Protein AF-A0A2A2KH78-F1 (afdb_monomer_lite)

Sequence (359 aa):
MSTLETWLEFRKSLESTKKKLLKKPNYAQCISQLNSISQKLQDEEIPEHAAVCHAELASIYEKSGHKNEQRVELIKSARLLYDAFKFYQSTKSRIQNQWTSDISARYGKAIKIAMDMKVLKVAGQMSLEASVVMLDCECYHMTIEHGQRAIRLLEGNLYSHRHATYTVAEAYLALEDWDSLLGCFEDLWLVLMKSRNQCKLAIDTLKDSEVITVLLLRVSKISPSTRHKGLLELFGQTAKYQRTEDITSKSPKKSKDITTLSEEEVELFTELLDAMNLMDYDTVFSILPEPKITTRSMQIRNVKKGYLNFDDDDDDNIKDSASLHDNEKSEDCDSEKEAQKRLSFMSNLAVDICKKMMA

Radius of gyration: 25.87 Å; chains: 1; bounding box: 61×49×86 Å

InterPro domains:
  IPR039494 Factor VIII intron 22 protein [PTHR16797] (15-289)

Organism: NCBI:txid2018661

Structure (mmCIF, N/CA/C/O backbone):
data_AF-A0A2A2KH78-F1
#
_entry.id   AF-A0A2A2KH78-F1
#
loop_
_atom_site.group_PDB
_atom_site.id
_atom_site.type_symbol
_atom_site.label_atom_id
_atom_site.label_alt_id
_atom_site.label_comp_id
_atom_site.label_asym_id
_atom_site.label_entity_id
_atom_site.label_seq_id
_atom_site.pdbx_PDB_ins_code
_atom_site.Cartn_x
_atom_site.Cartn_y
_atom_site.Cartn_z
_atom_site.occupancy
_atom_site.B_iso_or_equiv
_atom_site.auth_seq_id
_atom_site.auth_comp_id
_atom_site.auth_asym_id
_atom_site.auth_atom_id
_atom_site.pdbx_PDB_model_num
ATOM 1 N N . MET A 1 1 ? 0.650 8.043 36.611 1.00 57.44 1 MET A N 1
ATOM 2 C CA . MET A 1 1 ? -0.247 6.872 36.677 1.00 57.44 1 MET A CA 1
ATOM 3 C C . MET A 1 1 ? 0.582 5.699 36.197 1.00 57.44 1 MET A C 1
ATOM 5 O O . MET A 1 1 ? 1.357 5.893 35.271 1.00 57.44 1 MET A O 1
ATOM 9 N N . SER A 1 2 ? 0.561 4.556 36.876 1.00 79.06 2 SER A N 1
ATOM 10 C CA . SER A 1 2 ? 1.306 3.388 36.381 1.00 79.06 2 SER A CA 1
ATOM 11 C C . SER A 1 2 ? 0.511 2.709 35.261 1.00 79.06 2 SER A C 1
ATOM 13 O O . SER A 1 2 ? -0.716 2.667 35.326 1.00 79.06 2 SER A O 1
ATOM 15 N N . THR A 1 3 ? 1.179 2.125 34.265 1.00 80.88 3 THR A N 1
ATOM 16 C CA . THR A 1 3 ? 0.531 1.355 33.180 1.00 80.88 3 THR A CA 1
ATOM 17 C C . THR A 1 3 ? -0.416 0.266 33.710 1.00 80.88 3 THR A C 1
ATOM 19 O O . THR A 1 3 ? -1.441 -0.052 33.103 1.00 80.88 3 THR A O 1
ATOM 22 N N . LEU A 1 4 ? -0.120 -0.264 34.901 1.00 85.50 4 LEU A N 1
ATOM 23 C CA . LEU A 1 4 ? -0.956 -1.213 35.629 1.00 85.50 4 LEU A CA 1
ATOM 24 C C . LEU A 1 4 ? -2.313 -0.622 36.052 1.00 85.50 4 LEU A C 1
ATOM 26 O O . LEU A 1 4 ? -3.330 -1.306 35.939 1.00 85.50 4 LEU A O 1
ATOM 30 N N . GLU A 1 5 ? -2.351 0.628 36.518 1.00 87.44 5 GLU A N 1
ATOM 31 C CA . GLU A 1 5 ? -3.595 1.317 36.896 1.00 87.44 5 GLU A CA 1
ATOM 32 C C . GLU A 1 5 ? -4.501 1.502 35.675 1.00 87.44 5 GLU A C 1
ATOM 34 O O . GLU A 1 5 ? -5.677 1.131 35.720 1.00 87.44 5 GLU A O 1
ATOM 39 N N . THR A 1 6 ? -3.937 1.962 34.554 1.00 88.31 6 THR A N 1
ATOM 40 C CA . THR A 1 6 ? -4.651 2.131 33.279 1.00 88.31 6 THR A CA 1
ATOM 41 C C . THR A 1 6 ? -5.236 0.801 32.780 1.00 88.31 6 THR A C 1
ATOM 43 O O . THR A 1 6 ? -6.381 0.736 32.324 1.00 88.31 6 THR A O 1
ATOM 46 N N . TRP A 1 7 ? -4.507 -0.307 32.944 1.00 86.25 7 TRP A N 1
ATOM 47 C CA . TRP A 1 7 ? -4.997 -1.636 32.571 1.00 86.25 7 TRP A CA 1
ATOM 48 C C . TRP A 1 7 ? -6.114 -2.166 33.486 1.00 86.25 7 TRP A C 1
ATOM 50 O O . TRP A 1 7 ? -7.033 -2.863 33.037 1.00 86.25 7 TRP A O 1
ATOM 60 N N . LEU A 1 8 ? -6.078 -1.829 34.776 1.00 89.69 8 LEU A N 1
ATOM 61 C CA . LEU A 1 8 ? -7.165 -2.147 35.704 1.00 89.69 8 LEU A CA 1
ATOM 62 C C . LEU A 1 8 ? -8.434 -1.347 35.373 1.00 89.69 8 LEU A C 1
ATOM 64 O O . LEU A 1 8 ? -9.528 -1.922 35.393 1.00 89.69 8 LEU A O 1
ATOM 68 N N . GLU A 1 9 ? -8.304 -0.066 35.006 1.00 91.31 9 GLU A N 1
ATOM 69 C CA . GLU A 1 9 ? -9.417 0.754 34.496 1.00 91.31 9 GLU A CA 1
ATOM 70 C C . GLU A 1 9 ? -10.044 0.124 33.245 1.00 91.31 9 GLU A C 1
ATOM 72 O O . GLU A 1 9 ? -11.272 0.000 33.156 1.00 91.31 9 GLU A O 1
ATOM 77 N N . PHE A 1 10 ? -9.212 -0.350 32.314 1.00 92.44 10 PHE A N 1
ATOM 78 C CA . PHE A 1 10 ? -9.652 -1.054 31.109 1.00 92.44 10 PHE A CA 1
ATOM 79 C C . PHE A 1 10 ? -10.479 -2.300 31.444 1.00 92.44 10 PHE A C 1
ATOM 81 O O . PHE A 1 10 ? -11.631 -2.423 31.016 1.00 92.44 10 PHE A O 1
ATOM 88 N N . ARG A 1 11 ? -9.948 -3.202 32.281 1.00 91.56 11 ARG A N 1
ATOM 89 C CA . ARG A 1 11 ? -10.659 -4.434 32.670 1.00 91.56 11 ARG A CA 1
ATOM 90 C C . ARG A 1 11 ? -11.986 -4.140 33.363 1.00 91.56 11 ARG A C 1
ATOM 92 O O . ARG A 1 11 ? -13.002 -4.749 33.024 1.00 91.56 11 ARG A O 1
ATOM 99 N N . LYS A 1 12 ? -11.997 -3.179 34.290 1.00 92.12 12 LYS A N 1
ATOM 100 C CA . LYS A 1 12 ? -13.211 -2.743 34.994 1.00 92.12 12 LYS A CA 1
ATOM 101 C C . LYS A 1 12 ? -14.261 -2.192 34.025 1.00 92.12 12 LYS A C 1
ATOM 103 O O . LYS A 1 12 ? -15.450 -2.472 34.182 1.00 92.12 12 LYS A O 1
ATOM 108 N N . SER A 1 13 ? -13.829 -1.452 33.005 1.00 90.69 13 SER A N 1
ATOM 109 C CA . SER A 1 13 ? -14.715 -0.919 31.965 1.00 90.69 13 SER A CA 1
ATOM 110 C C . SER A 1 13 ? -15.378 -2.047 31.172 1.00 90.69 13 SER A C 1
ATOM 112 O O . SER A 1 13 ? -16.594 -2.022 30.978 1.00 90.69 13 SER A O 1
ATOM 114 N N . LEU A 1 14 ? -14.634 -3.095 30.800 1.00 90.06 14 LEU A N 1
ATOM 115 C CA . LEU A 1 14 ? -15.193 -4.252 30.088 1.00 90.06 14 LEU A CA 1
ATOM 116 C C . LEU A 1 14 ? -16.195 -5.054 30.925 1.00 90.06 14 LEU A C 1
ATOM 118 O O . LEU A 1 14 ? -17.184 -5.557 30.388 1.00 90.06 14 LEU A O 1
ATOM 122 N N . GLU A 1 15 ? -16.013 -5.152 32.243 1.00 87.81 15 GLU A N 1
ATOM 123 C CA . GLU A 1 15 ? -16.975 -5.835 33.118 1.00 87.81 15 GLU A CA 1
ATOM 124 C C . GLU A 1 15 ? -18.369 -5.196 33.110 1.00 87.81 15 GLU A C 1
ATOM 126 O O . GLU A 1 15 ? -19.363 -5.894 33.336 1.00 87.81 15 GLU A O 1
ATOM 131 N N . SER A 1 16 ? -18.468 -3.899 32.798 1.00 85.69 16 SER A N 1
ATOM 132 C CA . SER A 1 16 ? -19.750 -3.195 32.659 1.00 85.69 16 SER A CA 1
ATOM 133 C C . SER A 1 16 ? -20.578 -3.661 31.448 1.00 85.69 16 SER A C 1
ATOM 135 O O . SER A 1 16 ? -21.798 -3.476 31.422 1.00 85.69 16 SER A O 1
ATOM 137 N N . THR A 1 17 ? -19.935 -4.319 30.476 1.00 83.50 17 THR A N 1
ATOM 138 C CA . THR A 1 17 ? -20.578 -4.859 29.267 1.00 83.50 17 THR A CA 1
ATOM 139 C C . THR A 1 17 ? -21.110 -6.283 29.448 1.00 83.50 17 THR A C 1
ATOM 141 O O . THR A 1 17 ? -21.890 -6.763 28.621 1.00 83.50 17 THR A O 1
ATOM 144 N N . LYS A 1 18 ? -20.726 -6.975 30.531 1.00 84.69 18 LYS A N 1
ATOM 145 C CA . LYS A 1 18 ? -21.189 -8.339 30.815 1.00 84.69 18 LYS A CA 1
ATOM 146 C C . LYS A 1 18 ? -22.666 -8.309 31.209 1.00 84.69 18 LYS A C 1
ATOM 148 O O . LYS A 1 18 ? -23.065 -7.579 32.117 1.00 84.69 18 LYS A O 1
ATOM 153 N N . LYS A 1 19 ? -23.480 -9.138 30.549 1.00 78.12 19 LYS A N 1
ATOM 154 C CA . LYS A 1 19 ? -24.897 -9.315 30.889 1.00 78.12 19 LYS A CA 1
ATOM 155 C C . LYS A 1 19 ? -24.998 -9.861 32.314 1.00 78.12 19 LYS A C 1
ATOM 157 O O . LYS A 1 19 ? -24.630 -11.003 32.570 1.00 78.12 19 LYS A O 1
ATOM 162 N N . LYS A 1 20 ? -25.491 -9.039 33.238 1.00 82.62 20 LYS A N 1
ATOM 163 C CA . LYS A 1 20 ? -25.853 -9.467 34.594 1.00 82.62 20 LYS A CA 1
ATOM 164 C C . LYS A 1 20 ? -27.339 -9.812 34.605 1.00 82.62 20 LYS A C 1
ATOM 166 O O . LYS A 1 20 ? -28.105 -9.247 33.820 1.00 82.62 20 LYS A O 1
ATOM 171 N N . LEU A 1 21 ? -27.746 -10.748 35.464 1.00 73.44 21 LEU A N 1
ATOM 172 C CA . LEU A 1 21 ? -29.154 -11.117 35.617 1.00 73.44 21 LEU A CA 1
ATOM 173 C C . LEU A 1 21 ? -29.973 -9.826 35.828 1.00 73.44 21 LEU A C 1
ATOM 175 O O . LEU A 1 21 ? -29.652 -9.041 36.715 1.00 73.44 21 LEU A O 1
ATOM 179 N N . LEU A 1 22 ? -30.966 -9.576 34.966 1.00 75.88 22 LEU A N 1
ATOM 180 C CA . LEU A 1 22 ? -31.867 -8.407 34.990 1.00 75.88 22 LEU A CA 1
ATOM 181 C C . LEU A 1 22 ? -31.276 -7.025 34.618 1.00 75.88 22 LEU A C 1
ATOM 183 O O . LEU A 1 22 ? -32.039 -6.063 34.557 1.00 75.88 22 LEU A O 1
ATOM 187 N N . LYS A 1 23 ? -29.977 -6.886 34.303 1.00 82.56 23 LYS A N 1
ATOM 188 C CA . LYS A 1 23 ? -29.380 -5.587 33.916 1.00 82.56 23 LYS A CA 1
ATOM 189 C C . LYS A 1 23 ? -28.911 -5.581 32.460 1.00 82.56 23 LYS A C 1
ATOM 191 O O . LYS A 1 23 ? -28.094 -6.412 32.060 1.00 82.56 23 LYS A O 1
ATOM 196 N N . LYS A 1 24 ? -29.402 -4.616 31.670 1.00 82.25 24 LYS A N 1
ATOM 197 C CA . LYS A 1 24 ? -28.912 -4.377 30.303 1.00 82.25 24 LYS A CA 1
ATOM 198 C C . LYS A 1 24 ? -27.445 -3.903 30.343 1.00 82.25 24 LYS A C 1
ATOM 200 O O . LYS A 1 24 ? -27.110 -3.105 31.223 1.00 82.25 24 LYS A O 1
ATOM 205 N N . PRO A 1 25 ? -26.580 -4.371 29.424 1.00 88.38 25 PRO A N 1
ATOM 206 C CA . PRO A 1 25 ? -25.218 -3.855 29.283 1.00 88.38 25 PRO A CA 1
ATOM 207 C C . PRO A 1 25 ? -25.217 -2.341 29.052 1.00 88.38 25 PRO A C 1
ATOM 209 O O . PRO A 1 25 ? -26.015 -1.844 28.258 1.00 88.38 25 PRO A O 1
ATOM 212 N N . ASN A 1 26 ? -24.323 -1.607 29.721 1.00 89.62 26 ASN A N 1
ATOM 213 C CA . ASN A 1 26 ? -24.190 -0.162 29.519 1.00 89.62 26 ASN A CA 1
ATOM 214 C C . ASN A 1 26 ? -23.091 0.145 28.492 1.00 89.62 26 ASN A C 1
ATOM 216 O O . ASN A 1 26 ? -21.974 0.519 28.852 1.00 89.62 26 ASN A O 1
ATOM 220 N N . TYR A 1 27 ? -23.404 -0.042 27.208 1.00 92.69 27 TYR A N 1
ATOM 221 C CA . TYR A 1 27 ? -22.432 0.165 26.133 1.00 92.69 27 TYR A CA 1
ATOM 222 C C . TYR A 1 27 ? -21.962 1.618 26.023 1.00 92.69 27 TYR A C 1
ATOM 224 O O . TYR A 1 27 ? -20.768 1.839 25.864 1.00 92.69 27 TYR A O 1
ATOM 232 N N . ALA A 1 28 ? -22.852 2.602 26.183 1.00 92.19 28 ALA A N 1
ATOM 233 C CA . ALA A 1 28 ? -22.506 4.019 26.046 1.00 92.19 28 ALA A CA 1
ATOM 234 C C . ALA A 1 28 ? -21.429 4.462 27.053 1.00 92.19 28 ALA A C 1
ATOM 236 O O . ALA A 1 28 ? -20.438 5.089 26.679 1.00 92.19 28 ALA A O 1
ATOM 237 N N . GLN A 1 29 ? -21.584 4.078 28.325 1.00 92.81 29 GLN A N 1
ATOM 238 C CA . GLN A 1 29 ? -20.586 4.386 29.351 1.00 92.81 29 GLN A CA 1
ATOM 239 C C . GLN A 1 29 ? -19.255 3.676 29.076 1.00 92.81 29 GLN A C 1
ATOM 241 O O . GLN A 1 29 ? -18.202 4.297 29.195 1.00 92.81 29 GLN A O 1
ATOM 246 N N . CYS A 1 30 ? -19.299 2.399 28.684 1.00 94.31 30 CYS A N 1
ATOM 247 C CA . CYS A 1 30 ? -18.091 1.643 28.362 1.00 94.31 30 CYS A CA 1
ATOM 248 C C . CYS A 1 30 ? -17.333 2.262 27.177 1.00 94.31 30 CYS A C 1
ATOM 250 O O . CYS A 1 30 ? -16.119 2.415 27.251 1.00 94.31 30 CYS A O 1
ATOM 252 N N . ILE A 1 31 ? -18.043 2.696 26.130 1.00 95.75 31 ILE A N 1
ATOM 253 C CA . ILE A 1 31 ? -17.449 3.368 24.966 1.00 95.75 31 ILE A CA 1
ATOM 254 C C . ILE A 1 31 ? -16.710 4.644 25.387 1.00 95.75 31 ILE A C 1
ATOM 256 O O . ILE A 1 31 ? -15.553 4.837 25.020 1.00 95.75 31 ILE A O 1
ATOM 260 N N . SER A 1 32 ? -17.347 5.498 26.196 1.00 95.94 32 SER A N 1
ATOM 261 C CA . SER A 1 32 ? -16.717 6.727 26.697 1.00 95.94 32 SER A CA 1
ATOM 262 C C . SER A 1 32 ? -15.457 6.436 27.524 1.00 95.94 32 SER A C 1
ATOM 264 O O . SER A 1 32 ? -14.436 7.099 27.336 1.00 95.94 32 SER A O 1
ATOM 266 N N . GLN A 1 33 ? -15.499 5.414 28.384 1.00 95.69 33 GLN A N 1
ATOM 267 C CA . GLN A 1 33 ? -14.353 5.005 29.200 1.00 95.69 33 GLN A CA 1
ATOM 268 C C . GLN A 1 33 ? -13.207 4.454 28.348 1.00 95.69 33 GLN A C 1
ATOM 270 O O . GLN A 1 33 ? -12.070 4.885 28.515 1.00 95.69 33 GLN A O 1
ATOM 275 N N . LEU A 1 34 ? -13.495 3.554 27.404 1.00 96.44 34 LEU A N 1
ATOM 276 C CA . LEU A 1 34 ? -12.482 2.975 26.519 1.00 96.44 34 LEU A CA 1
ATOM 277 C C . LEU A 1 34 ? -11.826 4.027 25.618 1.00 96.44 34 LEU A C 1
ATOM 279 O O . LEU A 1 34 ? -10.618 3.964 25.417 1.00 96.44 34 LEU A O 1
ATOM 283 N N . ASN A 1 35 ? -12.577 5.021 25.132 1.00 96.38 35 ASN A N 1
ATOM 284 C CA . ASN A 1 35 ? -12.000 6.146 24.389 1.00 96.38 35 ASN A CA 1
ATOM 285 C C . ASN A 1 35 ? -11.036 6.970 25.254 1.00 96.38 35 ASN A C 1
ATOM 287 O O . ASN A 1 35 ? -9.932 7.280 24.813 1.00 96.38 35 ASN A O 1
ATOM 291 N N . SER A 1 36 ? -11.422 7.287 26.495 1.00 96.50 36 SER A N 1
ATOM 292 C CA . SER A 1 36 ? -10.548 8.019 27.421 1.00 96.50 36 SER A CA 1
ATOM 293 C C . SER A 1 36 ? -9.281 7.227 27.756 1.00 96.50 36 SER A C 1
ATOM 295 O O . SER A 1 36 ? -8.193 7.795 27.755 1.00 96.50 36 SER A O 1
ATOM 297 N N . ILE A 1 37 ? -9.403 5.918 27.991 1.00 95.56 37 ILE A N 1
ATOM 298 C CA . ILE A 1 37 ? -8.263 5.036 28.270 1.00 95.56 37 ILE A CA 1
ATOM 299 C C . ILE A 1 37 ? -7.344 4.928 27.048 1.00 95.56 37 ILE A C 1
ATOM 301 O O . ILE A 1 37 ? -6.132 5.045 27.195 1.00 95.56 37 ILE A O 1
ATOM 305 N N . SER A 1 38 ? -7.904 4.754 25.847 1.00 96.31 38 SER A N 1
ATOM 306 C CA . SER A 1 38 ? -7.124 4.709 24.604 1.00 96.31 38 SER A CA 1
ATOM 307 C C . SER A 1 38 ? -6.305 5.984 24.402 1.00 96.31 38 SER A C 1
ATOM 309 O O . SER A 1 38 ? -5.136 5.901 24.033 1.00 96.31 38 SER A O 1
ATOM 311 N N . GLN A 1 39 ? -6.890 7.154 24.685 1.00 95.44 39 GLN A N 1
ATOM 312 C CA . GLN A 1 39 ? -6.173 8.425 24.585 1.00 95.44 39 GLN A CA 1
ATOM 313 C C . GLN A 1 39 ? -5.006 8.491 25.575 1.00 95.44 39 GLN A C 1
ATOM 315 O O . GLN A 1 39 ? -3.889 8.764 25.157 1.00 95.44 39 GLN A O 1
ATOM 320 N N . LYS A 1 40 ? -5.232 8.145 26.852 1.00 94.56 40 LYS A N 1
ATOM 321 C CA . LYS A 1 40 ? -4.155 8.094 27.858 1.00 94.56 40 LYS A CA 1
ATOM 322 C C . LYS A 1 40 ? -3.010 7.171 27.421 1.00 94.56 40 LYS A C 1
ATOM 324 O O . LYS A 1 40 ? -1.852 7.532 27.556 1.00 94.56 40 LYS A O 1
ATOM 329 N N . LEU A 1 41 ? -3.329 5.990 26.883 1.00 93.75 41 LEU A N 1
ATOM 330 C CA . LEU A 1 41 ? -2.327 5.021 26.421 1.00 93.75 41 LEU A CA 1
ATOM 331 C C . LEU A 1 41 ? -1.525 5.527 25.214 1.00 93.75 41 LEU A C 1
ATOM 333 O O . LEU A 1 41 ? -0.348 5.204 25.090 1.00 93.75 41 LEU A O 1
ATOM 337 N N . GLN A 1 42 ? -2.145 6.312 24.331 1.00 93.19 42 GLN A N 1
ATOM 338 C CA . GLN A 1 42 ? -1.434 6.982 23.240 1.00 93.19 42 GLN A CA 1
ATOM 339 C C . GLN A 1 42 ? -0.524 8.095 23.766 1.00 93.19 42 GLN A C 1
ATOM 341 O O . GLN A 1 42 ? 0.611 8.197 23.310 1.00 93.19 42 GLN A O 1
ATOM 346 N N . ASP A 1 43 ? -0.991 8.875 24.745 1.00 92.88 43 ASP A N 1
ATOM 347 C CA . ASP A 1 43 ? -0.195 9.924 25.396 1.00 92.88 43 ASP A CA 1
ATOM 348 C C . ASP A 1 43 ? 1.011 9.334 26.161 1.00 92.88 43 ASP A C 1
ATOM 350 O O . ASP A 1 43 ? 2.052 9.975 26.273 1.00 92.88 43 ASP A O 1
ATOM 354 N N . GLU A 1 44 ? 0.887 8.098 26.657 1.00 91.56 44 GLU A N 1
ATOM 355 C CA . GLU A 1 44 ? 1.964 7.316 27.287 1.00 91.56 44 GLU A CA 1
ATOM 356 C C . GLU A 1 44 ? 2.885 6.595 26.275 1.00 91.56 44 GLU A C 1
ATOM 358 O O . GLU A 1 44 ? 3.782 5.866 26.690 1.00 91.56 44 GLU A O 1
ATOM 363 N N . GLU A 1 45 ? 2.685 6.788 24.965 1.00 90.69 45 GLU A N 1
ATOM 364 C CA . GLU A 1 45 ? 3.448 6.150 23.876 1.00 90.69 45 GLU A CA 1
ATOM 365 C C . GLU A 1 45 ? 3.353 4.611 23.851 1.00 90.69 45 GLU A C 1
ATOM 367 O O . GLU A 1 45 ? 4.297 3.913 23.478 1.00 90.69 45 GLU A O 1
ATOM 372 N N . ILE A 1 46 ? 2.181 4.066 24.199 1.00 89.94 46 ILE A N 1
ATOM 373 C CA . ILE A 1 46 ? 1.906 2.620 24.222 1.00 89.94 46 ILE A CA 1
ATOM 374 C C . ILE A 1 46 ? 0.796 2.256 23.207 1.00 89.94 46 ILE A C 1
ATOM 376 O O . ILE A 1 46 ? -0.322 1.859 23.580 1.00 89.94 46 ILE A O 1
ATOM 380 N N . PRO A 1 47 ? 1.056 2.411 21.894 1.00 91.62 47 PRO A N 1
ATOM 381 C CA . PRO A 1 47 ? 0.038 2.296 20.850 1.00 91.62 47 PRO A CA 1
ATOM 382 C C . PRO A 1 47 ? -0.583 0.897 20.741 1.00 91.62 47 PRO A C 1
ATOM 384 O O . PRO A 1 47 ? -1.762 0.774 20.401 1.00 91.62 47 PRO A O 1
ATOM 387 N N . GLU A 1 48 ? 0.140 -0.173 21.073 1.00 91.94 48 GLU A N 1
ATOM 388 C CA . GLU A 1 48 ? -0.391 -1.536 21.013 1.00 91.94 48 GLU A CA 1
ATOM 389 C C . GLU A 1 48 ? -1.488 -1.790 22.056 1.00 91.94 48 GLU A C 1
ATOM 391 O O . GLU A 1 48 ? -2.463 -2.490 21.774 1.00 91.94 48 GLU A O 1
ATOM 396 N N . HIS A 1 49 ? -1.400 -1.158 23.229 1.00 92.88 49 HIS A N 1
ATOM 397 C CA . HIS A 1 49 ? -2.437 -1.244 24.257 1.00 92.88 49 HIS A CA 1
ATOM 398 C C . HIS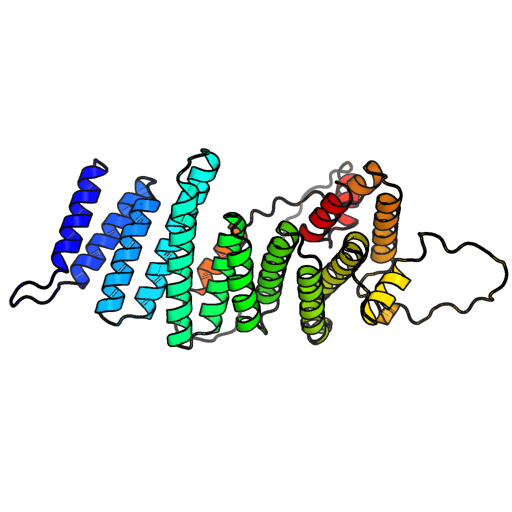 A 1 49 ? -3.651 -0.374 23.896 1.00 92.88 49 HIS A C 1
ATOM 400 O O . HIS A 1 49 ? -4.800 -0.795 24.077 1.00 92.88 49 HIS A O 1
ATOM 406 N N . ALA A 1 50 ? -3.423 0.802 23.303 1.00 95.06 50 ALA A N 1
ATOM 407 C CA . ALA A 1 50 ? -4.494 1.618 22.733 1.00 95.06 50 ALA A CA 1
ATOM 408 C C . ALA A 1 50 ? -5.243 0.861 21.617 1.00 95.06 50 ALA A C 1
ATOM 410 O O . ALA A 1 50 ? -6.476 0.876 21.556 1.00 95.06 50 ALA A O 1
ATOM 411 N N . ALA A 1 51 ? -4.523 0.104 20.782 1.00 95.88 51 ALA A N 1
ATOM 412 C CA . ALA A 1 51 ? -5.119 -0.723 19.739 1.00 95.88 51 ALA A CA 1
ATOM 413 C C . ALA A 1 51 ? -6.102 -1.765 20.300 1.00 95.88 51 ALA A C 1
ATOM 415 O O . ALA A 1 51 ? -7.147 -2.006 19.687 1.00 95.88 51 ALA A O 1
ATOM 416 N N . VAL A 1 52 ? -5.810 -2.355 21.467 1.00 95.75 52 VAL A N 1
ATOM 417 C CA . VAL A 1 52 ? -6.721 -3.291 22.152 1.00 95.75 52 VAL A CA 1
ATOM 418 C C . VAL A 1 52 ? -8.017 -2.593 22.572 1.00 95.75 52 VAL A C 1
ATOM 420 O O . VAL A 1 52 ? -9.095 -3.150 22.372 1.00 95.75 52 VAL A O 1
ATOM 423 N N . CYS A 1 53 ? -7.947 -1.353 23.066 1.00 96.94 53 CYS A N 1
ATOM 424 C CA . CYS A 1 53 ? -9.142 -0.573 23.403 1.00 96.94 53 CYS A CA 1
ATOM 425 C C . CYS A 1 53 ? -10.060 -0.391 22.185 1.00 96.94 53 CYS A C 1
ATOM 427 O O . CYS A 1 53 ? -11.263 -0.632 22.277 1.00 96.94 53 CYS A O 1
ATOM 429 N N . HIS A 1 54 ? -9.490 -0.051 21.026 1.00 98.00 54 HIS A N 1
ATOM 430 C CA . HIS A 1 54 ? -10.242 0.084 19.775 1.00 98.00 54 HIS A CA 1
ATOM 431 C C . HIS A 1 54 ? -10.801 -1.252 19.251 1.00 98.00 54 HIS A C 1
ATOM 433 O O . HIS A 1 54 ? -11.909 -1.294 18.714 1.00 98.00 54 HIS A O 1
ATOM 439 N N . ALA A 1 55 ? -10.098 -2.369 19.457 1.00 97.50 55 ALA A N 1
ATOM 440 C CA . ALA A 1 55 ? -10.626 -3.693 19.121 1.00 97.50 55 ALA A CA 1
ATOM 441 C C . ALA A 1 55 ? -11.855 -4.057 19.981 1.00 97.50 55 ALA A C 1
ATOM 443 O O . ALA A 1 55 ? -12.842 -4.593 19.468 1.00 97.50 55 ALA A O 1
ATOM 444 N N . GLU A 1 56 ? -11.838 -3.714 21.271 1.00 97.25 56 GLU A N 1
ATOM 445 C CA . GLU A 1 56 ? -12.985 -3.921 22.162 1.00 97.25 56 GLU A CA 1
ATOM 446 C C . GLU A 1 56 ? -14.151 -2.977 21.849 1.00 97.25 56 GLU A C 1
ATOM 448 O O . GLU A 1 56 ? -15.307 -3.406 21.862 1.00 97.25 56 GLU A O 1
ATOM 453 N N . LEU A 1 57 ? -13.875 -1.721 21.484 1.00 97.62 57 LEU A N 1
ATOM 454 C CA . LEU A 1 57 ? -14.897 -0.806 20.968 1.00 97.62 57 LEU A CA 1
ATOM 455 C C . LEU A 1 57 ? -15.599 -1.398 19.739 1.00 97.62 57 LEU A C 1
ATOM 457 O O . LEU A 1 57 ? -16.829 -1.419 19.683 1.00 97.62 57 LEU A O 1
ATOM 461 N N . ALA A 1 58 ? -14.845 -1.971 18.797 1.00 97.94 58 ALA A N 1
ATOM 462 C CA . ALA A 1 58 ? -15.425 -2.663 17.650 1.00 97.94 58 ALA A CA 1
ATOM 463 C C . ALA A 1 58 ? -16.299 -3.867 18.059 1.00 97.94 58 ALA A C 1
ATOM 465 O O . ALA A 1 58 ? -17.380 -4.059 17.504 1.00 97.94 58 ALA A O 1
ATOM 466 N N . SER A 1 59 ? -15.879 -4.658 19.053 1.00 97.19 59 SER A N 1
ATOM 467 C CA . SER A 1 59 ? -16.668 -5.772 19.618 1.00 97.19 59 SER A CA 1
ATOM 468 C C . SER A 1 59 ? -17.976 -5.296 20.265 1.00 97.19 59 SER A C 1
ATOM 470 O O . SER A 1 59 ? -19.010 -5.965 20.178 1.00 97.19 59 SER A O 1
ATOM 472 N N . ILE A 1 60 ? -17.966 -4.122 20.902 1.00 96.44 60 ILE A N 1
ATOM 473 C CA . ILE A 1 60 ? -19.173 -3.493 21.447 1.00 96.44 60 ILE A CA 1
ATOM 474 C C . ILE A 1 60 ? -20.108 -3.053 20.315 1.00 96.44 60 ILE A C 1
ATOM 476 O O . ILE A 1 60 ? -21.299 -3.362 20.376 1.00 96.44 60 ILE A O 1
ATOM 480 N N . TYR A 1 61 ? -19.584 -2.392 19.279 1.00 97.50 61 TYR A N 1
ATOM 481 C CA . TYR A 1 61 ? -20.373 -1.948 18.125 1.00 97.50 61 TYR A CA 1
ATOM 482 C C . TYR A 1 61 ? -20.963 -3.105 17.309 1.00 97.50 61 TYR A C 1
ATOM 484 O O . TYR A 1 61 ? -22.089 -3.014 16.824 1.00 97.50 61 TYR A O 1
ATOM 492 N N . GLU A 1 62 ? -20.262 -4.236 17.237 1.00 96.69 62 GLU A N 1
ATOM 493 C CA . GLU A 1 62 ? -20.789 -5.478 16.664 1.00 96.69 62 GLU A CA 1
ATOM 494 C C . GLU A 1 62 ? -22.053 -5.951 17.393 1.00 96.69 62 GLU A C 1
ATOM 496 O O . GLU A 1 62 ? -23.062 -6.270 16.766 1.00 96.69 62 GLU A O 1
ATOM 501 N N . LYS A 1 63 ? -22.015 -5.959 18.732 1.00 95.19 63 LYS A N 1
ATOM 502 C CA . LYS A 1 63 ? -23.125 -6.422 19.582 1.00 95.19 63 LYS A CA 1
ATOM 503 C C . LYS A 1 63 ? -24.323 -5.477 19.559 1.00 95.19 63 LYS A C 1
ATOM 505 O O . LYS A 1 63 ? -25.445 -5.928 19.775 1.00 95.19 63 LYS A O 1
ATOM 510 N N . SER A 1 64 ? -24.097 -4.186 19.333 1.00 93.88 64 SER A N 1
ATOM 511 C CA . SER A 1 64 ? -25.154 -3.176 19.216 1.00 93.88 64 SER A CA 1
ATOM 512 C C . SER A 1 64 ? -25.668 -2.987 17.785 1.00 93.88 64 SER A C 1
ATOM 514 O O . SER A 1 64 ? -26.671 -2.305 17.599 1.00 93.88 64 SER A O 1
ATOM 516 N N . GLY A 1 65 ? -25.046 -3.626 16.786 1.00 95.06 65 GLY A N 1
ATOM 517 C CA . GLY A 1 65 ? -25.471 -3.571 15.382 1.00 95.06 65 GLY A CA 1
ATOM 518 C C . GLY A 1 65 ? -24.982 -2.339 14.609 1.00 95.06 65 GLY A C 1
ATOM 519 O O . GLY A 1 65 ? -25.401 -2.124 13.471 1.00 95.06 65 GLY A O 1
ATOM 520 N N . HIS A 1 66 ? -24.078 -1.552 15.188 1.00 97.06 66 HIS A N 1
ATOM 521 C CA . HIS A 1 66 ? -23.503 -0.336 14.607 1.00 97.06 66 HIS A CA 1
ATOM 522 C C . HIS A 1 66 ? -22.313 -0.674 13.692 1.00 97.06 66 HIS A C 1
ATOM 524 O O . HIS A 1 66 ? -21.144 -0.581 14.070 1.00 97.06 66 HIS A O 1
ATOM 530 N N . LYS A 1 67 ? -22.614 -1.144 12.473 1.00 97.38 67 LYS A N 1
ATOM 531 C CA . LYS A 1 67 ? -21.605 -1.651 11.521 1.00 97.38 67 LYS A CA 1
ATOM 532 C C . LYS A 1 67 ? -20.576 -0.598 11.091 1.00 97.38 67 LYS A C 1
ATOM 534 O O . LYS A 1 67 ? -19.401 -0.931 10.934 1.00 97.38 67 LYS A O 1
ATOM 539 N N . ASN A 1 68 ? -20.994 0.652 10.885 1.00 96.88 68 ASN A N 1
ATOM 540 C CA . ASN A 1 68 ? -20.089 1.701 10.412 1.00 96.88 68 ASN A CA 1
ATOM 541 C C . ASN A 1 68 ? -19.012 2.010 11.460 1.00 96.88 68 ASN A C 1
ATOM 543 O O . ASN A 1 68 ? -17.819 2.015 11.162 1.00 96.88 68 ASN A O 1
ATOM 547 N N . GLU A 1 69 ? -19.444 2.190 12.701 1.00 97.94 69 GLU A N 1
ATOM 548 C CA . GLU A 1 69 ? -18.608 2.456 13.861 1.00 97.94 69 GLU A CA 1
ATOM 549 C C . GLU A 1 69 ? -17.698 1.261 14.146 1.00 97.94 69 GLU A C 1
ATOM 551 O O . GLU A 1 69 ? -16.493 1.436 14.313 1.00 97.94 69 GLU A O 1
ATOM 556 N N . GLN A 1 70 ? -18.228 0.032 14.085 1.00 98.00 70 GLN A N 1
ATOM 557 C CA . GLN A 1 70 ? -17.424 -1.188 14.191 1.00 98.00 70 GLN A CA 1
ATOM 558 C C . GLN A 1 70 ? -16.253 -1.181 13.198 1.00 98.00 70 GLN A C 1
ATOM 560 O O . GLN A 1 70 ? -15.111 -1.442 13.577 1.00 98.00 70 GLN A O 1
ATOM 565 N N . ARG A 1 71 ? -16.526 -0.878 11.925 1.00 97.88 71 ARG A N 1
ATOM 566 C CA . ARG A 1 71 ? -15.505 -0.791 10.876 1.00 97.88 71 ARG A CA 1
ATOM 567 C C . ARG A 1 71 ? -14.464 0.288 11.184 1.00 97.88 71 ARG A C 1
ATOM 569 O O . ARG A 1 71 ? -13.272 0.018 11.058 1.00 97.88 71 ARG A O 1
ATOM 576 N N . VAL A 1 72 ? -14.896 1.488 11.574 1.00 97.50 72 VAL A N 1
ATOM 577 C CA . VAL A 1 72 ? -13.994 2.608 11.894 1.00 97.50 72 VAL A CA 1
ATOM 578 C C . VAL A 1 72 ? -13.043 2.234 13.033 1.00 97.50 72 VAL A C 1
ATOM 580 O O . VAL A 1 72 ? -11.836 2.457 12.926 1.00 97.50 72 VAL A O 1
ATOM 583 N N . GLU A 1 73 ? -13.559 1.612 14.091 1.00 98.25 73 GLU A N 1
ATOM 584 C CA . GLU A 1 73 ? -12.758 1.201 15.245 1.00 98.25 73 GLU A CA 1
ATOM 585 C C . GLU A 1 73 ? -11.772 0.066 14.911 1.00 98.25 73 GLU A C 1
ATOM 587 O O . GLU A 1 73 ? -10.628 0.091 15.369 1.00 98.25 73 GLU A O 1
ATOM 592 N N . LEU A 1 74 ? -12.141 -0.872 14.028 1.00 98.50 74 LEU A N 1
ATOM 593 C CA . LEU A 1 74 ? -11.214 -1.896 13.520 1.00 98.50 74 LEU A CA 1
ATOM 594 C C . LEU A 1 74 ? -10.030 -1.283 12.762 1.00 98.50 74 LEU A C 1
ATOM 596 O O . LEU A 1 74 ? -8.890 -1.693 12.979 1.00 98.50 74 LEU A O 1
ATOM 600 N N . ILE A 1 75 ? -10.279 -0.286 11.907 1.00 98.00 75 ILE A N 1
ATOM 601 C CA . ILE A 1 75 ? -9.216 0.396 11.154 1.00 98.00 75 ILE A CA 1
ATOM 602 C C . ILE A 1 75 ? -8.308 1.201 12.087 1.00 98.00 75 ILE A C 1
ATOM 604 O O . ILE A 1 75 ? -7.087 1.121 11.962 1.00 98.00 75 ILE A O 1
ATOM 608 N N . LYS A 1 76 ? -8.868 1.934 13.061 1.00 97.69 76 LYS A N 1
ATOM 609 C CA . LYS A 1 76 ? -8.066 2.629 14.087 1.00 97.69 76 LYS A CA 1
ATOM 610 C C . LYS A 1 76 ? -7.165 1.652 14.841 1.00 97.69 76 LYS A C 1
ATOM 612 O O . LYS A 1 76 ? -5.973 1.899 14.989 1.00 97.69 76 LYS A O 1
ATOM 617 N N . SER A 1 77 ? -7.724 0.516 15.251 1.00 97.81 77 SER A N 1
ATOM 618 C CA . SER A 1 77 ? -6.992 -0.547 15.934 1.00 97.81 77 SER A CA 1
ATOM 619 C C . SER A 1 77 ? -5.859 -1.134 15.076 1.00 97.81 77 SER A C 1
ATOM 621 O O . SER A 1 77 ? -4.763 -1.362 15.584 1.00 97.81 77 SER A O 1
ATOM 623 N N . ALA A 1 78 ? -6.090 -1.362 13.779 1.00 97.62 78 ALA A N 1
ATOM 624 C CA . ALA A 1 78 ? -5.063 -1.852 12.856 1.00 97.62 78 ALA A CA 1
ATOM 625 C C . ALA A 1 78 ? -3.928 -0.833 12.657 1.00 97.62 78 ALA A C 1
ATOM 627 O O . ALA A 1 78 ? -2.757 -1.202 12.691 1.00 97.62 78 ALA A O 1
ATOM 628 N N . ARG A 1 79 ? -4.269 0.453 12.503 1.00 96.69 79 ARG A N 1
ATOM 629 C CA . ARG A 1 79 ? -3.299 1.550 12.356 1.00 96.69 79 ARG A CA 1
ATOM 630 C C . ARG A 1 79 ? -2.402 1.695 13.583 1.00 96.69 79 ARG A C 1
ATOM 632 O O . ARG A 1 79 ? -1.193 1.767 13.425 1.00 96.69 79 ARG A O 1
ATOM 639 N N . LEU A 1 80 ? -2.974 1.659 14.787 1.00 96.00 80 LEU A N 1
ATOM 640 C CA . LEU A 1 80 ? -2.200 1.741 16.031 1.00 96.00 80 LEU A CA 1
ATOM 641 C C . LEU A 1 80 ? -1.239 0.557 16.198 1.00 96.00 80 LEU A C 1
ATOM 643 O O . LEU A 1 80 ? -0.093 0.753 16.590 1.00 96.00 80 LEU A O 1
ATOM 647 N N . LEU A 1 81 ? -1.659 -0.667 15.848 1.00 95.31 81 LEU A N 1
ATOM 648 C CA . LEU A 1 81 ? -0.731 -1.805 15.828 1.00 95.31 81 LEU A CA 1
ATOM 649 C C . LEU A 1 81 ? 0.386 -1.638 14.807 1.00 95.31 81 LEU A C 1
ATOM 651 O O . LEU A 1 81 ? 1.502 -2.080 15.051 1.00 95.31 81 LEU A O 1
ATOM 655 N N . TYR A 1 82 ? 0.090 -1.052 13.654 1.00 94.81 82 TYR A N 1
ATOM 656 C CA . TYR A 1 82 ? 1.099 -0.812 12.638 1.00 94.81 82 TYR A CA 1
ATOM 657 C C . TYR A 1 82 ? 2.095 0.279 13.053 1.00 94.81 82 TYR A C 1
ATOM 659 O O . TYR A 1 82 ? 3.294 0.132 12.823 1.00 94.81 82 TYR A O 1
ATOM 667 N N . ASP A 1 83 ? 1.629 1.331 13.726 1.00 92.50 83 ASP A N 1
ATOM 668 C CA . ASP A 1 83 ? 2.501 2.345 14.322 1.00 92.50 83 ASP A CA 1
ATOM 669 C C . ASP A 1 83 ? 3.414 1.710 15.388 1.00 92.50 83 ASP A C 1
ATOM 671 O O . ASP A 1 83 ? 4.627 1.936 15.373 1.00 92.50 83 ASP A O 1
ATOM 675 N N . ALA A 1 84 ? 2.866 0.822 16.231 1.00 90.94 84 ALA A N 1
ATOM 676 C CA . ALA A 1 84 ? 3.656 0.003 17.151 1.00 90.94 84 ALA A CA 1
ATOM 677 C C . ALA A 1 84 ? 4.682 -0.852 16.385 1.00 90.94 84 ALA A C 1
ATOM 679 O O . ALA A 1 84 ? 5.878 -0.790 16.658 1.00 90.94 84 ALA A O 1
ATOM 680 N N . PHE A 1 85 ? 4.248 -1.599 15.365 1.00 90.44 85 PHE A N 1
ATOM 681 C CA . PHE A 1 85 ? 5.122 -2.428 14.533 1.00 90.44 85 PHE A CA 1
ATOM 682 C C . PHE A 1 85 ? 6.316 -1.639 13.991 1.00 90.44 85 PHE A C 1
ATOM 684 O O . PHE A 1 85 ? 7.451 -2.083 14.151 1.00 90.44 85 PHE A O 1
ATOM 691 N N . LYS A 1 86 ? 6.087 -0.444 13.434 1.00 89.06 86 LYS A N 1
ATOM 692 C CA . LYS A 1 86 ? 7.158 0.430 12.934 1.00 89.06 86 LYS A CA 1
ATOM 693 C C . LYS A 1 86 ? 8.127 0.856 14.028 1.00 89.06 86 LYS A C 1
ATOM 695 O O . LYS A 1 86 ? 9.340 0.807 13.822 1.00 89.06 86 LYS A O 1
ATOM 700 N N . PHE A 1 87 ? 7.605 1.235 15.194 1.00 85.94 87 PHE A N 1
ATOM 701 C CA . PHE A 1 87 ? 8.432 1.595 16.340 1.00 85.94 87 PHE A CA 1
ATOM 702 C C . PHE A 1 87 ? 9.359 0.439 16.739 1.00 85.94 87 PHE A C 1
ATOM 704 O O . PHE A 1 87 ? 10.569 0.625 16.866 1.00 85.94 87 PHE A O 1
ATOM 711 N N . TYR A 1 88 ? 8.841 -0.786 16.839 1.00 83.44 88 TYR A N 1
ATOM 712 C CA . TYR A 1 88 ? 9.646 -1.934 17.262 1.00 83.44 88 TYR A CA 1
ATOM 713 C C . TYR A 1 88 ? 10.482 -2.589 16.154 1.00 83.44 88 TYR A C 1
ATOM 715 O O . TYR A 1 88 ? 11.464 -3.271 16.452 1.00 83.44 88 TYR A O 1
ATOM 723 N N . GLN A 1 89 ? 10.151 -2.378 14.878 1.00 80.31 89 GLN A N 1
ATOM 724 C CA . GLN A 1 89 ? 11.004 -2.789 13.760 1.00 80.31 89 GLN A CA 1
ATOM 725 C C . GLN A 1 89 ? 12.376 -2.110 13.864 1.00 80.31 89 GLN A C 1
ATOM 727 O O . GLN A 1 89 ? 13.403 -2.765 13.682 1.00 80.31 89 GLN A O 1
ATOM 732 N N . SER A 1 90 ? 12.404 -0.839 14.283 1.00 73.88 90 SER A N 1
ATOM 733 C CA . SER A 1 90 ? 13.650 -0.105 14.538 1.00 73.88 90 SER A CA 1
ATOM 734 C C . SER A 1 90 ? 14.482 -0.685 15.695 1.00 73.88 90 SER A C 1
ATOM 736 O O . SER A 1 90 ? 15.706 -0.553 15.703 1.00 73.88 90 SER A O 1
ATOM 738 N N . THR A 1 91 ? 13.849 -1.393 16.640 1.00 73.81 91 THR A N 1
ATOM 739 C CA . THR A 1 91 ? 14.494 -1.941 17.847 1.00 73.81 91 THR A CA 1
ATOM 740 C C . THR A 1 91 ? 14.810 -3.444 17.770 1.00 73.81 91 THR A C 1
ATOM 742 O O . THR A 1 91 ? 15.290 -4.015 18.748 1.00 73.81 91 THR A O 1
ATOM 745 N N . LYS A 1 92 ? 14.614 -4.094 16.606 1.00 63.81 92 LYS A N 1
ATOM 746 C CA . LYS A 1 92 ? 14.935 -5.518 16.332 1.00 63.81 92 LYS A CA 1
ATOM 747 C C . LYS A 1 92 ? 14.305 -6.524 17.320 1.00 63.81 92 LYS A C 1
ATOM 749 O O . LYS A 1 92 ? 14.932 -7.520 17.690 1.00 63.81 92 LYS A O 1
ATOM 754 N N . SER A 1 93 ? 13.067 -6.292 17.763 1.00 61.66 93 SER A N 1
ATOM 755 C CA . SER A 1 93 ? 12.372 -7.213 18.680 1.00 61.66 93 SER A CA 1
ATOM 756 C C . SER A 1 93 ? 11.787 -8.446 17.956 1.00 61.66 93 SER A C 1
ATOM 758 O O . SER A 1 93 ? 11.355 -8.370 16.810 1.00 61.66 93 SER A O 1
ATOM 760 N N . ARG A 1 94 ? 11.736 -9.607 18.633 1.00 59.59 94 ARG A N 1
ATOM 761 C CA . ARG A 1 94 ? 11.215 -10.886 18.088 1.00 59.59 94 ARG A CA 1
ATOM 762 C C . ARG A 1 94 ? 9.678 -10.968 17.969 1.00 59.59 94 ARG A C 1
ATOM 764 O O . ARG A 1 94 ? 9.166 -12.001 17.552 1.00 59.59 94 ARG A O 1
ATOM 771 N N . ILE A 1 95 ? 8.929 -9.930 18.354 1.00 62.75 95 ILE A N 1
ATOM 772 C CA . ILE A 1 95 ? 7.450 -9.971 18.481 1.00 62.75 95 ILE A CA 1
ATOM 773 C C . ILE A 1 95 ? 6.732 -9.712 17.131 1.00 62.75 95 ILE A C 1
ATOM 775 O O . ILE A 1 95 ? 5.512 -9.811 17.033 1.00 62.75 95 ILE A O 1
ATOM 779 N N . GLN A 1 96 ? 7.487 -9.462 16.058 1.00 62.62 96 GLN A N 1
ATOM 780 C CA . GLN A 1 96 ? 6.987 -8.987 14.760 1.00 62.62 96 GLN A CA 1
ATOM 781 C C . GLN A 1 96 ? 5.857 -9.837 14.143 1.00 62.62 96 GLN A C 1
ATOM 783 O O . GLN A 1 96 ? 4.864 -9.273 13.689 1.00 62.62 96 GLN A O 1
ATOM 788 N N . ASN A 1 97 ? 5.939 -11.173 14.189 1.00 63.72 97 ASN A N 1
ATOM 789 C CA . ASN A 1 97 ? 4.992 -12.043 13.469 1.00 63.72 97 ASN A CA 1
ATOM 790 C C . ASN A 1 97 ? 3.553 -12.008 14.016 1.00 63.72 97 ASN A C 1
ATOM 792 O O . ASN A 1 97 ? 2.603 -12.193 13.255 1.00 63.72 97 ASN A O 1
ATOM 796 N N . GLN A 1 98 ? 3.367 -11.778 15.321 1.00 76.69 98 GLN A N 1
ATOM 797 C CA . G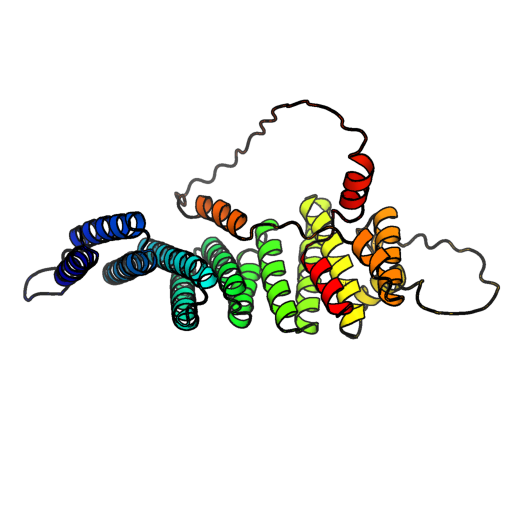LN A 1 98 ? 2.027 -11.787 15.922 1.00 76.69 98 GLN A CA 1
ATOM 798 C C . GLN A 1 98 ? 1.212 -10.563 15.486 1.00 76.69 98 GLN A C 1
ATOM 800 O O . GLN A 1 98 ? 0.012 -10.666 15.230 1.00 76.69 98 GLN A O 1
ATOM 805 N N . TRP A 1 99 ? 1.860 -9.403 15.364 1.00 84.75 99 TRP A N 1
ATOM 806 C CA . TRP A 1 99 ? 1.166 -8.163 15.026 1.00 84.75 99 TRP A CA 1
ATOM 807 C C . TRP A 1 99 ? 0.711 -8.124 13.581 1.00 84.75 99 TRP A C 1
ATOM 809 O O . TRP A 1 99 ? -0.385 -7.638 13.320 1.00 84.75 99 TRP A O 1
ATOM 819 N N . THR A 1 100 ? 1.481 -8.681 12.648 1.00 89.00 100 THR A N 1
ATOM 820 C CA . THR A 1 100 ? 1.097 -8.666 11.234 1.00 89.00 100 THR A CA 1
ATOM 821 C C . THR A 1 100 ? -0.195 -9.444 10.984 1.00 89.00 100 THR A C 1
ATOM 823 O O . THR A 1 100 ? -1.076 -8.965 10.267 1.00 89.00 100 THR A O 1
ATOM 826 N N . SER A 1 101 ? -0.362 -10.591 11.654 1.00 91.00 101 SER A N 1
ATOM 827 C CA . SER A 1 101 ? -1.610 -11.364 11.627 1.00 91.00 101 SER A CA 1
ATOM 828 C C . SER A 1 101 ? -2.787 -10.563 12.197 1.00 91.00 101 SER A C 1
ATOM 830 O O . SER A 1 101 ? -3.856 -10.512 11.587 1.00 91.00 101 SER A O 1
ATOM 832 N N . ASP A 1 102 ? -2.599 -9.896 13.339 1.00 93.38 102 ASP A N 1
ATOM 833 C CA . ASP A 1 102 ? -3.658 -9.106 13.979 1.00 93.38 102 ASP A CA 1
ATOM 834 C C . ASP A 1 102 ? -4.048 -7.868 13.153 1.00 93.38 102 ASP A C 1
ATOM 836 O O . ASP A 1 102 ? -5.236 -7.551 13.033 1.00 93.38 102 ASP A O 1
ATOM 840 N N . ILE A 1 103 ? -3.069 -7.182 12.552 1.00 96.12 103 ILE A N 1
ATOM 841 C CA . ILE A 1 103 ? -3.283 -6.051 11.638 1.00 96.12 103 ILE A CA 1
ATOM 842 C C . ILE A 1 103 ? -4.111 -6.516 10.436 1.00 96.12 103 ILE A C 1
ATOM 844 O O . ILE A 1 103 ? -5.148 -5.919 10.131 1.00 96.12 103 ILE A O 1
ATOM 848 N N . SER A 1 104 ? -3.692 -7.607 9.787 1.00 95.44 104 SER A N 1
ATOM 849 C CA . SER A 1 104 ? -4.389 -8.162 8.627 1.00 95.44 104 SER A CA 1
ATOM 850 C C . SER A 1 104 ? -5.820 -8.589 8.967 1.00 95.44 104 SER A C 1
ATOM 852 O O . SER A 1 104 ? -6.761 -8.207 8.268 1.00 95.44 104 SER A O 1
ATOM 854 N N . ALA A 1 105 ? -6.026 -9.289 10.088 1.00 96.56 105 ALA A N 1
ATOM 855 C CA . ALA A 1 105 ? -7.352 -9.721 10.525 1.00 96.56 105 ALA A CA 1
ATOM 856 C C . ALA A 1 105 ? -8.313 -8.536 10.740 1.00 96.56 105 ALA A C 1
ATOM 858 O O . ALA A 1 105 ? -9.491 -8.604 10.368 1.00 96.56 105 ALA A O 1
ATOM 859 N N . ARG A 1 106 ? -7.816 -7.424 11.298 1.00 97.81 106 ARG A N 1
ATOM 860 C CA . ARG A 1 106 ? -8.609 -6.205 11.523 1.00 97.81 106 ARG A CA 1
ATOM 861 C C . ARG A 1 106 ? -8.973 -5.509 10.216 1.00 97.81 106 ARG A C 1
ATOM 863 O O . ARG A 1 106 ? -10.150 -5.193 10.027 1.00 97.81 106 ARG A O 1
ATOM 870 N N . TYR A 1 107 ? -8.020 -5.346 9.294 1.00 98.25 107 TYR A N 1
ATOM 871 C CA . TYR A 1 107 ? -8.310 -4.835 7.950 1.00 98.25 107 TYR A CA 1
ATOM 872 C C . TYR A 1 107 ? -9.302 -5.734 7.208 1.00 98.25 107 TYR A C 1
ATOM 874 O O . TYR A 1 107 ? -10.298 -5.240 6.683 1.00 98.25 107 TYR A O 1
ATOM 882 N N . GLY A 1 108 ? -9.091 -7.052 7.214 1.00 98.06 108 GLY A N 1
ATOM 883 C CA . GLY A 1 108 ? -9.975 -8.024 6.570 1.00 98.06 108 GLY A CA 1
ATOM 884 C C . GLY A 1 108 ? -11.415 -7.935 7.079 1.00 98.06 108 GLY A C 1
ATOM 885 O O . GLY A 1 108 ? -12.350 -7.856 6.277 1.00 98.06 108 GLY A O 1
ATOM 886 N N . LYS A 1 109 ? -11.611 -7.856 8.404 1.00 98.38 109 LYS A N 1
ATOM 887 C CA . LYS A 1 109 ? -12.945 -7.688 9.003 1.00 98.38 109 LYS A CA 1
ATOM 888 C C . LYS A 1 109 ? -13.571 -6.337 8.633 1.00 98.38 109 LYS A C 1
ATOM 890 O O . LYS A 1 109 ? -14.741 -6.305 8.257 1.00 98.38 109 LYS A O 1
ATOM 895 N N . ALA A 1 110 ? -12.813 -5.240 8.677 1.00 98.44 110 ALA A N 1
ATOM 896 C CA . ALA A 1 110 ? -13.304 -3.908 8.311 1.00 98.44 110 ALA A CA 1
ATOM 897 C C . ALA A 1 110 ? -13.711 -3.811 6.828 1.00 98.44 110 ALA A C 1
ATOM 899 O O . ALA A 1 110 ? -14.782 -3.288 6.508 1.00 98.44 110 ALA A O 1
ATOM 900 N N . ILE A 1 111 ? -12.895 -4.363 5.924 1.00 98.50 111 ILE A N 1
ATOM 901 C CA . ILE A 1 111 ? -13.178 -4.436 4.485 1.00 98.50 111 ILE A CA 1
ATOM 902 C C . ILE A 1 111 ? -14.449 -5.247 4.243 1.00 98.50 111 ILE A C 1
ATOM 904 O O . ILE A 1 111 ? -15.335 -4.780 3.530 1.00 98.50 111 ILE A O 1
ATOM 908 N N . LYS A 1 112 ? -14.581 -6.419 4.879 1.00 98.50 112 LYS A N 1
ATOM 909 C CA . LYS A 1 112 ? -15.789 -7.246 4.775 1.00 98.50 112 LYS A CA 1
ATOM 910 C C . LYS A 1 112 ? -17.040 -6.477 5.201 1.00 98.50 112 LYS A C 1
ATOM 912 O O . LYS A 1 112 ? -18.018 -6.473 4.463 1.00 98.50 112 LYS A O 1
ATOM 917 N N . ILE A 1 113 ? -16.992 -5.765 6.328 1.00 98.44 113 ILE A N 1
ATOM 918 C CA . ILE A 1 113 ? -18.123 -4.949 6.795 1.00 98.44 113 ILE A CA 1
ATOM 919 C C . ILE A 1 113 ? -18.495 -3.870 5.766 1.00 98.44 113 ILE A C 1
ATOM 921 O O . ILE A 1 113 ? -19.676 -3.698 5.472 1.00 98.44 113 ILE A O 1
ATOM 925 N N . ALA A 1 114 ? -17.520 -3.168 5.177 1.00 98.12 114 ALA A N 1
ATOM 926 C CA . ALA A 1 114 ? -17.810 -2.170 4.143 1.00 98.12 114 ALA A CA 1
ATOM 927 C C . ALA A 1 114 ? -18.419 -2.781 2.873 1.00 98.12 114 ALA A C 1
ATOM 929 O O . ALA A 1 114 ? -19.330 -2.189 2.294 1.00 98.12 114 ALA A O 1
ATOM 930 N N . MET A 1 115 ? -17.954 -3.965 2.464 1.00 98.12 115 MET A N 1
ATOM 931 C CA . MET A 1 115 ? -18.544 -4.716 1.352 1.00 98.12 115 MET A CA 1
ATOM 932 C C . MET A 1 115 ? -19.991 -5.124 1.663 1.00 98.12 115 MET A C 1
ATOM 934 O O . MET A 1 115 ? -20.872 -4.909 0.833 1.00 98.12 115 MET A O 1
ATOM 938 N N . ASP A 1 116 ? -20.261 -5.622 2.874 1.00 98.12 116 ASP A N 1
ATOM 939 C CA . ASP A 1 116 ? -21.607 -5.998 3.331 1.00 98.12 116 ASP A CA 1
ATOM 940 C C . ASP A 1 116 ? -22.556 -4.786 3.399 1.00 98.12 116 ASP A C 1
ATOM 942 O O . ASP A 1 116 ? -23.758 -4.911 3.164 1.00 98.12 116 ASP A O 1
ATOM 946 N N . MET A 1 117 ? -22.018 -3.600 3.700 1.00 97.81 117 MET A N 1
ATOM 947 C CA . MET A 1 117 ? -22.734 -2.319 3.656 1.00 97.81 117 MET A CA 1
ATOM 948 C C . MET A 1 117 ? -22.855 -1.734 2.237 1.00 97.81 117 MET A C 1
ATOM 950 O O . MET A 1 117 ? -23.467 -0.685 2.071 1.00 97.81 117 MET A O 1
ATOM 954 N N . LYS A 1 118 ? -22.291 -2.395 1.215 1.00 97.69 118 LYS A N 1
ATOM 955 C CA . LYS A 1 118 ? -22.244 -1.954 -0.193 1.00 97.69 118 LYS A CA 1
ATOM 956 C C . LYS A 1 118 ? -21.494 -0.636 -0.433 1.00 97.69 118 LYS A C 1
ATOM 958 O O . LYS A 1 118 ? -21.664 -0.009 -1.475 1.00 97.69 118 LYS A O 1
ATOM 963 N N . VAL A 1 119 ? -20.600 -0.243 0.473 1.00 96.69 119 VAL A N 1
ATOM 964 C CA . VAL A 1 119 ? -19.784 0.976 0.342 1.00 96.69 119 VAL A CA 1
ATOM 965 C C . VAL A 1 119 ? -18.451 0.641 -0.345 1.00 96.69 119 VAL A C 1
ATOM 967 O O . VAL A 1 119 ? -17.372 0.699 0.252 1.00 96.69 119 VAL A O 1
ATOM 970 N N . LEU A 1 120 ? -18.532 0.227 -1.616 1.00 96.62 120 LEU A N 1
ATOM 971 C CA . LEU A 1 120 ? -17.436 -0.419 -2.359 1.00 96.62 120 LEU A CA 1
ATOM 972 C C . LEU A 1 120 ? -16.183 0.450 -2.514 1.00 96.62 120 LEU A C 1
ATOM 974 O O . LEU A 1 120 ? -15.076 -0.046 -2.317 1.00 96.62 120 LEU A O 1
ATOM 978 N N . LYS A 1 121 ? -16.343 1.751 -2.797 1.00 95.81 121 LYS A N 1
ATOM 979 C CA . LYS A 1 121 ? -15.207 2.684 -2.900 1.00 95.81 121 LYS A CA 1
ATOM 980 C C . LYS A 1 121 ? -14.398 2.707 -1.604 1.00 95.81 121 LYS A C 1
ATOM 982 O O . LYS A 1 121 ? -13.172 2.664 -1.632 1.00 95.81 121 LYS A O 1
ATOM 987 N N . VAL A 1 122 ? -15.079 2.706 -0.458 1.00 95.94 122 VAL A N 1
ATOM 988 C CA . VAL A 1 122 ? -14.403 2.737 0.839 1.00 95.94 122 VAL A CA 1
ATOM 989 C C . VAL A 1 122 ? -13.755 1.390 1.164 1.00 95.94 122 VAL A C 1
ATOM 991 O O . VAL A 1 122 ? -12.647 1.361 1.693 1.00 95.94 122 VAL A O 1
ATOM 994 N N . ALA A 1 123 ? -14.383 0.272 0.789 1.00 98.06 123 ALA A N 1
ATOM 995 C CA . ALA A 1 123 ? -13.744 -1.044 0.857 1.00 98.06 123 ALA A CA 1
ATOM 996 C C . ALA A 1 123 ? -12.470 -1.117 -0.006 1.00 98.06 123 ALA A C 1
ATOM 998 O O . ALA A 1 123 ? -11.464 -1.679 0.432 1.00 98.06 123 ALA A O 1
ATOM 999 N N . GLY A 1 124 ? -12.491 -0.509 -1.196 1.00 97.81 124 GLY A N 1
ATOM 1000 C CA . GLY A 1 124 ? -11.335 -0.387 -2.079 1.00 97.81 124 GLY A CA 1
ATOM 1001 C C . GLY A 1 124 ? -10.204 0.414 -1.446 1.00 97.81 124 GLY A C 1
ATOM 1002 O O . GLY A 1 124 ? -9.080 -0.074 -1.382 1.00 97.81 124 GLY A O 1
ATOM 1003 N N . GLN A 1 125 ? -10.502 1.594 -0.898 1.00 97.00 125 GLN A N 1
ATOM 1004 C CA . GLN A 1 125 ? -9.494 2.437 -0.251 1.00 97.00 125 GLN A CA 1
ATOM 1005 C C . GLN A 1 125 ? -8.890 1.748 0.991 1.00 97.00 125 GLN A C 1
ATOM 1007 O O . GLN A 1 125 ? -7.673 1.757 1.167 1.00 97.00 125 GLN A O 1
ATOM 1012 N N . MET A 1 126 ? -9.702 1.070 1.816 1.00 97.88 126 MET A N 1
ATOM 1013 C CA . MET A 1 126 ? -9.178 0.292 2.952 1.00 97.88 126 MET A CA 1
ATOM 1014 C C . MET A 1 126 ? -8.333 -0.898 2.487 1.00 97.88 126 MET A C 1
ATOM 1016 O O . MET A 1 126 ? -7.369 -1.259 3.154 1.00 97.88 126 MET A O 1
ATOM 1020 N N . SER A 1 127 ? -8.677 -1.512 1.349 1.00 98.44 127 SER A N 1
ATOM 1021 C CA . SER A 1 127 ? -7.870 -2.582 0.748 1.00 98.44 127 SER A CA 1
ATOM 1022 C C . SER A 1 127 ? -6.528 -2.051 0.238 1.00 98.44 127 SER A C 1
ATOM 1024 O O . SER A 1 127 ? -5.514 -2.718 0.411 1.00 98.44 127 SER A O 1
ATOM 1026 N N . LEU A 1 128 ? -6.499 -0.839 -0.326 1.00 98.12 128 LEU A N 1
ATOM 1027 C CA . LEU A 1 128 ? -5.260 -0.172 -0.726 1.00 98.12 128 LEU A CA 1
ATOM 1028 C C . LEU A 1 128 ? -4.372 0.097 0.492 1.00 98.12 128 LEU A C 1
ATOM 1030 O O . LEU A 1 128 ? -3.203 -0.273 0.495 1.00 98.12 128 LEU A O 1
ATOM 1034 N N . GLU A 1 129 ? -4.937 0.678 1.551 1.00 97.75 129 GLU A N 1
ATOM 1035 C CA . GLU A 1 129 ? -4.198 0.931 2.790 1.00 97.75 129 GLU A CA 1
ATOM 1036 C C . GLU A 1 129 ? -3.659 -0.366 3.410 1.00 97.75 129 GLU A C 1
ATOM 1038 O O . GLU A 1 129 ? -2.483 -0.430 3.765 1.00 97.75 129 GLU A O 1
ATOM 1043 N N . ALA A 1 130 ? -4.483 -1.417 3.479 1.00 98.00 130 ALA A N 1
ATOM 1044 C CA . ALA A 1 130 ? -4.057 -2.730 3.954 1.00 98.00 130 ALA A CA 1
ATOM 1045 C C . ALA A 1 130 ? -2.896 -3.286 3.116 1.00 98.00 130 ALA A C 1
ATOM 1047 O O . ALA A 1 130 ? -1.935 -3.794 3.681 1.00 98.00 130 ALA A O 1
ATOM 1048 N N . SER A 1 131 ? -2.955 -3.152 1.787 1.00 98.00 131 SER A N 1
ATOM 1049 C CA . SER A 1 131 ? -1.891 -3.595 0.879 1.00 98.00 131 SER A CA 1
ATOM 1050 C C . SER A 1 131 ? -0.556 -2.906 1.177 1.00 98.00 131 SER A C 1
ATOM 1052 O O . SER A 1 131 ? 0.455 -3.579 1.374 1.00 98.00 131 SER A O 1
ATOM 1054 N N . VAL A 1 132 ? -0.562 -1.575 1.311 1.00 96.75 132 VAL A N 1
ATOM 1055 C CA . VAL A 1 132 ? 0.642 -0.792 1.645 1.00 96.75 132 VAL A CA 1
ATOM 1056 C C . VAL A 1 132 ? 1.199 -1.195 3.011 1.00 96.75 132 VAL A C 1
ATOM 1058 O O . VAL A 1 132 ? 2.404 -1.382 3.165 1.00 96.75 132 VAL A O 1
ATOM 1061 N N . VAL A 1 133 ? 0.325 -1.377 4.003 1.00 96.25 133 VAL A N 1
ATOM 1062 C CA . VAL A 1 133 ? 0.724 -1.816 5.345 1.00 96.25 133 VAL A CA 1
ATOM 1063 C C . VAL A 1 133 ? 1.353 -3.211 5.312 1.00 96.25 133 VAL A C 1
ATOM 1065 O O . VAL A 1 133 ? 2.409 -3.408 5.904 1.00 96.25 133 VAL A O 1
ATOM 1068 N N . MET A 1 134 ? 0.756 -4.167 4.593 1.00 96.50 134 MET A N 1
ATOM 1069 C CA . MET A 1 134 ? 1.308 -5.520 4.451 1.00 96.50 134 MET A CA 1
ATOM 1070 C C . MET A 1 134 ? 2.637 -5.528 3.693 1.00 96.50 134 MET A C 1
ATOM 1072 O O . MET A 1 134 ? 3.508 -6.324 4.034 1.00 96.50 134 MET A O 1
ATOM 1076 N N . LEU A 1 135 ? 2.816 -4.630 2.717 1.00 95.50 135 LEU A N 1
ATOM 1077 C CA . LEU A 1 135 ? 4.076 -4.496 1.985 1.00 95.50 135 LEU A CA 1
ATOM 1078 C C . LEU A 1 135 ? 5.205 -4.029 2.908 1.00 95.50 135 LEU A C 1
ATOM 1080 O O . LEU A 1 135 ? 6.291 -4.598 2.884 1.00 95.50 135 LEU A O 1
ATOM 1084 N N . ASP A 1 136 ? 4.934 -3.035 3.756 1.00 93.25 136 ASP A N 1
ATOM 1085 C CA . ASP A 1 136 ? 5.892 -2.545 4.754 1.00 93.25 136 ASP A CA 1
ATOM 1086 C C . ASP A 1 136 ? 6.184 -3.585 5.855 1.00 93.25 136 ASP A C 1
ATOM 1088 O O . ASP A 1 136 ? 7.250 -3.556 6.466 1.00 93.25 136 ASP A O 1
ATOM 1092 N N . CYS A 1 137 ? 5.255 -4.512 6.103 1.00 92.06 137 CYS A N 1
ATOM 1093 C CA . CYS A 1 137 ? 5.463 -5.673 6.969 1.00 92.06 137 CYS A CA 1
ATOM 1094 C C . CYS A 1 137 ? 6.065 -6.890 6.236 1.00 92.06 137 CYS A C 1
ATOM 1096 O O . CYS A 1 137 ? 6.069 -7.982 6.805 1.00 92.06 137 CYS A O 1
ATOM 1098 N N . GLU A 1 138 ? 6.511 -6.733 4.982 1.00 93.25 138 GLU A N 1
ATOM 1099 C CA . GLU A 1 138 ? 7.117 -7.786 4.145 1.00 93.25 138 GLU A CA 1
ATOM 1100 C C . GLU A 1 138 ? 6.216 -9.027 3.949 1.00 93.25 138 GLU A C 1
ATOM 1102 O O . GLU A 1 138 ? 6.671 -10.135 3.674 1.00 93.25 138 GLU A O 1
ATOM 1107 N N . CYS A 1 139 ? 4.896 -8.855 4.059 1.00 94.62 139 CYS A N 1
ATOM 1108 C CA . CYS A 1 139 ? 3.901 -9.913 3.882 1.00 94.62 139 CYS A CA 1
ATOM 1109 C C . CYS A 1 139 ? 3.339 -9.917 2.456 1.00 94.62 139 CYS A C 1
ATOM 1111 O O . CYS A 1 139 ? 2.147 -9.685 2.236 1.00 94.62 139 CYS A O 1
ATOM 1113 N N . TYR A 1 140 ? 4.203 -10.213 1.482 1.00 96.44 140 TYR A N 1
ATOM 1114 C CA . TYR A 1 140 ? 3.939 -10.024 0.050 1.00 96.44 140 TYR A CA 1
ATOM 1115 C C . TYR A 1 140 ? 2.676 -10.725 -0.473 1.00 96.44 140 TYR A C 1
ATOM 1117 O O . TYR A 1 140 ? 1.923 -10.131 -1.241 1.00 96.44 140 TYR A O 1
ATOM 1125 N N . HIS A 1 141 ? 2.367 -11.946 -0.024 1.00 96.38 141 HIS A N 1
ATOM 1126 C CA . HIS A 1 141 ? 1.130 -12.628 -0.433 1.00 96.38 141 HIS A CA 1
ATOM 1127 C C . HIS A 1 141 ? -0.136 -11.871 0.002 1.00 96.38 141 HIS A C 1
ATOM 1129 O O . HIS A 1 141 ? -1.086 -11.754 -0.774 1.00 96.38 141 HIS A O 1
ATOM 1135 N N . MET A 1 142 ? -0.135 -11.301 1.211 1.00 96.31 142 MET A N 1
ATOM 1136 C CA . MET A 1 142 ? -1.256 -10.497 1.710 1.00 96.31 142 MET A CA 1
ATOM 1137 C C . MET A 1 142 ? -1.319 -9.138 1.009 1.00 96.31 142 MET A C 1
ATOM 1139 O O . MET A 1 142 ? -2.412 -8.658 0.703 1.00 96.31 142 MET A O 1
ATOM 1143 N N . THR A 1 143 ? -0.165 -8.537 0.700 1.00 97.75 143 THR A N 1
ATOM 1144 C CA . THR A 1 143 ? -0.078 -7.343 -0.153 1.00 97.75 143 THR A CA 1
ATOM 1145 C C . THR A 1 143 ? -0.766 -7.577 -1.493 1.00 97.75 143 THR A C 1
ATOM 1147 O O . THR A 1 143 ? -1.611 -6.779 -1.896 1.00 97.75 143 THR A O 1
ATOM 1150 N N . ILE A 1 144 ? -0.469 -8.695 -2.160 1.00 98.31 144 ILE A N 1
ATOM 1151 C CA . ILE A 1 144 ? -1.074 -9.044 -3.450 1.00 98.31 144 ILE A CA 1
ATOM 1152 C C . ILE A 1 144 ? -2.593 -9.213 -3.308 1.00 98.31 144 ILE A C 1
ATOM 1154 O O . ILE A 1 144 ? -3.341 -8.599 -4.070 1.00 98.31 144 ILE A O 1
ATOM 1158 N N . GLU A 1 145 ? -3.073 -9.964 -2.309 1.00 97.69 145 GLU A N 1
ATOM 1159 C CA . GLU A 1 145 ? -4.514 -10.189 -2.104 1.00 97.69 145 GLU A CA 1
ATOM 1160 C C . GLU A 1 145 ? -5.285 -8.871 -1.900 1.00 97.69 145 GLU A C 1
ATOM 1162 O O . GLU A 1 145 ? -6.306 -8.611 -2.552 1.00 97.69 145 GLU A O 1
ATOM 1167 N N . HIS A 1 146 ? -4.791 -8.015 -1.001 1.00 98.12 146 HIS A N 1
ATOM 1168 C CA . HIS A 1 146 ? -5.416 -6.732 -0.695 1.00 98.12 146 HIS A CA 1
ATOM 1169 C C . HIS A 1 146 ? -5.275 -5.733 -1.850 1.00 98.12 146 HIS A C 1
ATOM 1171 O O . HIS A 1 146 ? -6.238 -5.040 -2.187 1.00 98.12 146 HIS A O 1
ATOM 1177 N N . GLY A 1 147 ? -4.114 -5.690 -2.501 1.00 98.06 147 GLY A N 1
ATOM 1178 C CA . GLY A 1 147 ? -3.838 -4.801 -3.623 1.00 98.06 147 GLY A CA 1
ATOM 1179 C C . GLY A 1 147 ? -4.691 -5.122 -4.847 1.00 98.06 147 GLY A C 1
ATOM 1180 O O . GLY A 1 147 ? -5.350 -4.230 -5.372 1.00 98.06 147 GLY A O 1
ATOM 1181 N N . GLN A 1 148 ? -4.805 -6.393 -5.242 1.00 98.00 148 GLN A N 1
ATOM 1182 C CA . GLN A 1 148 ? -5.693 -6.807 -6.338 1.00 98.00 148 GLN A CA 1
ATOM 1183 C C . GLN A 1 148 ? -7.162 -6.479 -6.052 1.00 98.00 148 GLN A C 1
ATOM 1185 O O . GLN A 1 148 ? -7.912 -6.082 -6.947 1.00 98.00 148 GLN A O 1
ATOM 1190 N N . ARG A 1 149 ? -7.598 -6.620 -4.792 1.00 98.06 149 ARG A N 1
ATOM 1191 C CA . ARG A 1 149 ? -8.942 -6.196 -4.379 1.00 98.06 149 ARG A CA 1
ATOM 1192 C C . ARG A 1 149 ? -9.117 -4.683 -4.534 1.00 98.06 149 ARG A C 1
ATOM 1194 O O . ARG A 1 149 ? -10.162 -4.258 -5.022 1.00 98.06 149 ARG A O 1
ATOM 1201 N N . ALA A 1 150 ? -8.114 -3.888 -4.166 1.00 98.00 150 ALA A N 1
ATOM 1202 C CA . ALA A 1 150 ? -8.133 -2.439 -4.339 1.00 98.00 150 ALA A CA 1
ATOM 1203 C C . ALA A 1 150 ? -8.176 -2.024 -5.817 1.00 98.00 150 ALA A C 1
ATOM 1205 O O . ALA A 1 150 ? -9.002 -1.186 -6.164 1.00 98.00 150 ALA A O 1
ATOM 1206 N N . ILE A 1 151 ? -7.370 -2.651 -6.684 1.00 97.06 151 ILE A N 1
ATOM 1207 C CA . ILE A 1 151 ? -7.366 -2.420 -8.142 1.00 97.06 151 ILE A CA 1
ATOM 1208 C C . ILE A 1 151 ? -8.784 -2.566 -8.708 1.00 97.06 151 ILE A C 1
ATOM 1210 O O . ILE A 1 151 ? -9.292 -1.645 -9.342 1.00 97.06 151 ILE A O 1
ATOM 1214 N N . ARG A 1 152 ? -9.469 -3.674 -8.389 1.00 96.69 152 ARG A N 1
ATOM 1215 C CA . ARG A 1 152 ? -10.843 -3.931 -8.860 1.00 96.69 152 ARG A CA 1
ATOM 1216 C C . ARG A 1 152 ? -11.873 -2.940 -8.315 1.00 96.69 152 ARG A C 1
ATOM 1218 O O . ARG A 1 152 ? -12.773 -2.531 -9.034 1.00 96.69 152 ARG A O 1
ATOM 1225 N N . LEU A 1 153 ? -11.793 -2.591 -7.029 1.00 96.75 153 LEU A N 1
ATOM 1226 C CA . LEU A 1 153 ? -12.798 -1.739 -6.374 1.00 96.75 153 LEU A CA 1
ATOM 1227 C C . LEU A 1 153 ? -12.605 -0.241 -6.642 1.00 96.75 153 LEU A C 1
ATOM 1229 O O . LEU A 1 153 ? -13.534 0.537 -6.429 1.00 96.75 153 LEU A O 1
ATOM 1233 N N . LEU A 1 154 ? -11.404 0.166 -7.057 1.00 94.88 154 LEU A N 1
ATOM 1234 C CA . LEU A 1 154 ? -11.032 1.556 -7.329 1.00 94.88 154 LEU A CA 1
ATOM 1235 C C . LEU A 1 154 ? -10.860 1.833 -8.826 1.00 94.88 154 LEU A C 1
ATOM 1237 O O . LEU A 1 154 ? -10.279 2.856 -9.197 1.00 94.88 154 LEU A O 1
ATOM 1241 N N . GLU A 1 155 ? -11.380 0.952 -9.684 1.00 89.62 155 GLU A N 1
ATOM 1242 C CA . GLU A 1 155 ? -11.469 1.200 -11.119 1.00 89.62 155 GLU A CA 1
ATOM 1243 C C . GLU A 1 155 ? -12.187 2.541 -11.374 1.00 89.62 155 GLU A C 1
ATOM 1245 O O . GLU A 1 155 ? -13.177 2.885 -10.726 1.00 89.62 155 GLU A O 1
ATOM 1250 N N . GLY A 1 156 ? -11.629 3.351 -12.274 1.00 88.00 156 GLY A N 1
ATOM 1251 C CA . GLY A 1 156 ? -12.091 4.716 -12.547 1.00 88.00 156 GLY A CA 1
ATOM 1252 C C . GLY A 1 156 ? -11.407 5.813 -11.721 1.00 88.00 156 GLY A C 1
ATOM 1253 O O . GLY A 1 156 ? -11.360 6.952 -12.180 1.00 88.00 156 GLY A O 1
ATOM 1254 N N . ASN A 1 157 ? -10.793 5.508 -10.568 1.00 90.69 157 ASN A N 1
ATOM 1255 C CA . ASN A 1 157 ? -9.889 6.447 -9.894 1.00 90.69 157 ASN A CA 1
ATOM 1256 C C . ASN A 1 157 ? -8.442 6.157 -10.302 1.00 90.69 157 ASN A C 1
ATOM 1258 O O . ASN A 1 157 ? -7.782 5.289 -9.732 1.00 90.69 157 ASN A O 1
ATOM 1262 N N . LEU A 1 158 ? -7.941 6.914 -11.279 1.00 89.81 158 LEU A N 1
ATOM 1263 C CA . LEU A 1 158 ? -6.617 6.699 -11.860 1.00 89.81 158 LEU A CA 1
ATOM 1264 C C . LEU A 1 158 ? -5.487 6.697 -10.817 1.00 89.81 158 LEU A C 1
ATOM 1266 O O . LEU A 1 158 ? -4.603 5.844 -10.872 1.00 89.81 158 LEU A O 1
ATOM 1270 N N . TYR A 1 159 ? -5.518 7.628 -9.860 1.00 91.38 159 TYR A N 1
ATOM 1271 C CA . TYR A 1 159 ? -4.466 7.760 -8.853 1.00 91.38 159 TYR A CA 1
ATOM 1272 C C . TYR A 1 159 ? -4.418 6.542 -7.928 1.00 91.38 159 TYR A C 1
ATOM 1274 O O . TYR A 1 159 ? -3.362 5.933 -7.750 1.00 91.38 159 TYR A O 1
ATOM 1282 N N . SER A 1 160 ? -5.565 6.154 -7.367 1.00 92.56 160 SER A N 1
ATOM 1283 C CA . SER A 1 160 ? -5.639 5.002 -6.471 1.00 92.56 160 SER A CA 1
ATOM 1284 C C . SER A 1 160 ? -5.401 3.681 -7.202 1.00 92.56 160 SER A C 1
ATOM 1286 O O . SER A 1 160 ? -4.738 2.807 -6.651 1.00 92.56 160 SER A O 1
ATOM 1288 N N . HIS A 1 161 ? -5.883 3.544 -8.440 1.00 91.12 161 HIS A N 1
ATOM 1289 C CA . HIS A 1 161 ? -5.640 2.364 -9.270 1.00 91.12 161 HIS A CA 1
ATOM 1290 C C . HIS A 1 161 ? -4.149 2.201 -9.592 1.00 91.12 161 HIS A C 1
ATOM 1292 O O . HIS A 1 161 ? -3.592 1.115 -9.416 1.00 91.12 161 HIS A O 1
ATOM 1298 N N . ARG A 1 162 ? -3.476 3.290 -10.000 1.00 92.88 162 ARG A N 1
ATOM 1299 C CA . ARG A 1 162 ? -2.018 3.314 -10.190 1.00 92.88 162 ARG A CA 1
ATOM 1300 C C . ARG A 1 162 ? -1.311 2.900 -8.906 1.00 92.88 162 ARG A C 1
ATOM 1302 O O . ARG A 1 162 ? -0.509 1.978 -8.937 1.00 92.88 162 ARG A O 1
ATOM 1309 N N . HIS A 1 163 ? -1.630 3.539 -7.782 1.00 94.44 163 HIS A N 1
ATOM 1310 C CA . HIS A 1 163 ? -0.989 3.238 -6.502 1.00 94.44 163 HIS A CA 1
ATOM 1311 C C . HIS A 1 163 ? -1.138 1.755 -6.142 1.00 94.44 163 HIS A C 1
ATOM 1313 O O . HIS A 1 163 ? -0.138 1.088 -5.904 1.00 94.44 163 HIS A O 1
ATOM 1319 N N . ALA A 1 164 ? -2.361 1.220 -6.185 1.00 96.19 164 ALA A N 1
ATOM 1320 C CA . ALA A 1 164 ? -2.625 -0.184 -5.887 1.00 96.19 164 ALA A CA 1
ATOM 1321 C C . ALA A 1 164 ? -1.824 -1.131 -6.791 1.00 96.19 164 ALA A C 1
ATOM 1323 O O . ALA A 1 164 ? -1.263 -2.111 -6.306 1.00 96.19 164 ALA A O 1
ATOM 1324 N N . THR A 1 165 ? -1.728 -0.810 -8.085 1.00 96.38 165 THR A N 1
ATOM 1325 C CA . THR A 1 165 ? -0.962 -1.610 -9.048 1.00 96.38 165 THR A CA 1
ATOM 1326 C C . THR A 1 165 ? 0.524 -1.621 -8.717 1.00 96.38 165 THR A C 1
ATOM 1328 O O . THR A 1 165 ? 1.124 -2.689 -8.685 1.00 96.38 165 THR A O 1
ATOM 1331 N N . TYR A 1 166 ? 1.114 -0.465 -8.407 1.00 95.94 166 TYR A N 1
ATOM 1332 C CA . TYR A 1 166 ? 2.533 -0.386 -8.054 1.00 95.94 166 TYR A CA 1
ATOM 1333 C C . TYR A 1 166 ? 2.829 -1.106 -6.736 1.00 95.94 166 TYR A C 1
ATOM 1335 O O . TYR A 1 166 ? 3.828 -1.806 -6.643 1.00 95.94 166 TYR A O 1
ATOM 1343 N N . THR A 1 167 ? 1.935 -1.033 -5.744 1.00 96.56 167 THR A N 1
ATOM 1344 C CA . THR A 1 167 ? 2.087 -1.796 -4.495 1.00 96.56 167 THR A CA 1
ATOM 1345 C C . THR A 1 167 ? 2.080 -3.311 -4.742 1.00 96.56 167 THR A C 1
ATOM 1347 O O . THR A 1 167 ? 2.881 -4.035 -4.155 1.00 96.56 167 THR A O 1
ATOM 1350 N N . VAL A 1 168 ? 1.207 -3.806 -5.630 1.00 98.00 168 VAL A N 1
ATOM 1351 C CA . VAL A 1 168 ? 1.196 -5.225 -6.036 1.00 98.00 168 VAL A CA 1
ATOM 1352 C C . VAL A 1 168 ? 2.455 -5.579 -6.830 1.00 98.00 168 VAL A C 1
ATOM 1354 O O . VAL A 1 168 ? 3.049 -6.630 -6.602 1.00 98.00 168 VAL A O 1
ATOM 1357 N N . ALA A 1 169 ? 2.887 -4.697 -7.728 1.00 97.12 169 ALA A N 1
ATOM 1358 C CA . ALA A 1 169 ? 4.088 -4.877 -8.530 1.00 97.12 169 ALA A CA 1
ATOM 1359 C C . ALA A 1 169 ? 5.356 -4.983 -7.662 1.00 97.12 169 ALA A C 1
ATOM 1361 O O . ALA A 1 169 ? 6.172 -5.874 -7.871 1.00 97.12 169 ALA A O 1
ATOM 1362 N N . GLU A 1 170 ? 5.488 -4.142 -6.634 1.00 96.19 170 GLU A N 1
ATOM 1363 C CA . GLU A 1 170 ? 6.580 -4.223 -5.656 1.00 96.19 170 GLU A CA 1
ATOM 1364 C C . GLU A 1 170 ? 6.584 -5.565 -4.905 1.00 96.19 170 GLU A C 1
ATOM 1366 O O . GLU A 1 170 ? 7.647 -6.144 -4.680 1.00 96.19 170 GLU A O 1
ATOM 1371 N N . ALA A 1 171 ? 5.409 -6.108 -4.570 1.00 97.38 171 ALA A N 1
ATOM 1372 C CA . ALA A 1 171 ? 5.306 -7.426 -3.946 1.00 97.38 171 ALA A CA 1
ATOM 1373 C C . ALA A 1 171 ? 5.724 -8.563 -4.895 1.00 97.38 171 ALA A C 1
ATOM 1375 O O . ALA A 1 171 ? 6.468 -9.451 -4.481 1.00 97.38 171 ALA A O 1
ATOM 1376 N N . TYR A 1 172 ? 5.304 -8.533 -6.164 1.00 97.69 172 TYR A N 1
ATOM 1377 C CA . TYR A 1 172 ? 5.755 -9.521 -7.151 1.00 97.69 172 TYR A CA 1
ATOM 1378 C C . TYR A 1 172 ? 7.254 -9.420 -7.439 1.00 97.69 172 TYR A C 1
ATOM 1380 O O . TYR A 1 172 ? 7.915 -10.447 -7.553 1.00 97.69 172 TYR A O 1
ATOM 1388 N N . LEU A 1 173 ? 7.816 -8.207 -7.475 1.00 95.44 173 LEU A N 1
ATOM 1389 C CA . LEU A 1 173 ? 9.258 -7.999 -7.625 1.00 95.44 173 LEU A CA 1
ATOM 1390 C C . LEU A 1 173 ? 10.051 -8.611 -6.460 1.00 95.44 173 LEU A C 1
ATOM 1392 O O . LEU A 1 173 ? 11.106 -9.219 -6.670 1.00 95.44 173 LEU A O 1
ATOM 1396 N N . ALA A 1 174 ? 9.550 -8.458 -5.232 1.00 94.44 174 ALA A N 1
ATOM 1397 C CA . ALA A 1 174 ? 10.164 -9.047 -4.046 1.00 94.44 174 ALA A CA 1
ATOM 1398 C C . ALA A 1 174 ? 10.117 -10.584 -4.066 1.00 94.44 174 ALA A C 1
ATOM 1400 O O . ALA A 1 174 ? 11.081 -11.223 -3.655 1.00 94.44 174 ALA A O 1
ATOM 1401 N N . LEU A 1 175 ? 9.031 -11.162 -4.590 1.00 95.94 175 LEU A N 1
ATOM 1402 C CA . LEU A 1 175 ? 8.865 -12.607 -4.780 1.00 95.94 175 LEU A CA 1
ATOM 1403 C C . LEU A 1 175 ? 9.541 -13.154 -6.049 1.00 95.94 175 LEU A C 1
ATOM 1405 O O . LEU A 1 175 ? 9.539 -14.365 -6.246 1.00 95.94 175 LEU A O 1
ATOM 1409 N N . GLU A 1 176 ? 10.092 -12.282 -6.899 1.00 94.88 176 GLU A N 1
ATOM 1410 C CA . GLU A 1 176 ? 10.674 -12.628 -8.207 1.00 94.88 176 GLU A CA 1
ATOM 1411 C C . GLU A 1 176 ? 9.684 -13.330 -9.151 1.00 94.88 176 GLU A C 1
ATOM 1413 O O . GLU A 1 176 ? 10.065 -14.100 -10.032 1.00 94.88 176 GLU A O 1
ATOM 1418 N N . ASP A 1 177 ? 8.393 -13.026 -8.995 1.00 95.81 177 ASP A N 1
ATOM 1419 C CA . ASP A 1 177 ? 7.328 -13.485 -9.885 1.00 95.81 177 ASP A CA 1
ATOM 1420 C C . ASP A 1 177 ? 7.197 -12.522 -11.073 1.00 95.81 177 ASP A C 1
ATOM 1422 O O . ASP A 1 177 ? 6.351 -11.622 -11.114 1.00 95.81 177 ASP A O 1
ATOM 1426 N N . TRP A 1 178 ? 8.113 -12.679 -12.028 1.00 94.44 178 TRP A N 1
ATOM 1427 C CA . TRP A 1 178 ? 8.225 -11.805 -13.193 1.00 94.44 178 TRP A CA 1
ATOM 1428 C C . TRP A 1 178 ? 7.013 -11.878 -14.127 1.00 94.44 178 TRP A C 1
ATOM 1430 O O . TRP A 1 178 ? 6.653 -10.862 -14.723 1.00 94.44 178 TRP A O 1
ATOM 1440 N N . ASP A 1 179 ? 6.384 -13.051 -14.246 1.00 94.31 179 ASP A N 1
ATOM 1441 C CA . ASP A 1 179 ? 5.206 -13.263 -15.092 1.00 94.31 179 ASP A CA 1
ATOM 1442 C C . ASP A 1 179 ? 4.016 -12.460 -14.563 1.00 94.31 179 ASP A C 1
ATOM 1444 O O . ASP A 1 179 ? 3.405 -11.675 -15.296 1.00 94.31 179 ASP A O 1
ATOM 1448 N N . SER A 1 180 ? 3.731 -12.583 -13.264 1.00 96.25 180 SER A N 1
ATOM 1449 C CA . SER A 1 180 ? 2.656 -11.820 -12.629 1.00 96.25 180 SER A CA 1
ATOM 1450 C C . SER A 1 180 ? 2.951 -10.318 -12.605 1.00 96.25 180 SER A C 1
ATOM 1452 O O . SER A 1 180 ? 2.044 -9.501 -12.785 1.00 96.25 180 SER A O 1
ATOM 1454 N N . LEU A 1 181 ? 4.219 -9.936 -12.419 1.00 95.94 181 LEU A N 1
ATOM 1455 C CA . LEU A 1 181 ? 4.659 -8.544 -12.472 1.00 95.94 181 LEU A CA 1
ATOM 1456 C C . LEU A 1 181 ? 4.435 -7.925 -13.858 1.00 95.94 181 LEU A C 1
ATOM 1458 O O . LEU A 1 181 ? 3.901 -6.819 -13.952 1.00 95.94 181 LEU A O 1
ATOM 1462 N N . LEU A 1 182 ? 4.791 -8.637 -14.929 1.00 95.31 182 LEU A N 1
ATOM 1463 C CA . LEU A 1 182 ? 4.539 -8.200 -16.301 1.00 95.31 182 LEU A CA 1
ATOM 1464 C C . LEU A 1 182 ? 3.033 -8.062 -16.570 1.00 95.31 182 LEU A C 1
ATOM 1466 O O . LEU A 1 182 ? 2.603 -7.034 -17.097 1.00 95.31 182 LEU A O 1
ATOM 1470 N N . GLY A 1 183 ? 2.231 -9.035 -16.125 1.00 95.44 183 GLY A N 1
ATOM 1471 C CA . GLY A 1 183 ? 0.770 -8.996 -16.246 1.00 95.44 183 GLY A CA 1
ATOM 1472 C C . GLY A 1 183 ? 0.141 -7.753 -15.603 1.00 95.44 183 GLY A C 1
ATOM 1473 O O . GLY A 1 183 ? -0.715 -7.110 -16.210 1.00 95.44 183 GLY A O 1
ATOM 1474 N N . CYS A 1 184 ? 0.627 -7.327 -14.428 1.00 94.88 184 CYS A N 1
ATOM 1475 C CA . CYS A 1 184 ? 0.172 -6.085 -13.786 1.00 94.88 184 CYS A CA 1
ATOM 1476 C C . CYS A 1 184 ? 0.342 -4.847 -14.680 1.00 94.88 184 CYS A C 1
ATOM 1478 O O . CYS A 1 184 ? -0.526 -3.972 -14.698 1.00 94.88 184 CYS A O 1
ATOM 1480 N N . PHE A 1 185 ? 1.457 -4.749 -15.409 1.00 94.69 185 PHE A N 1
ATOM 1481 C CA . PHE A 1 185 ? 1.724 -3.610 -16.290 1.00 94.69 185 PHE A CA 1
ATOM 1482 C C . PHE A 1 185 ? 0.992 -3.705 -17.628 1.00 94.69 185 PHE A C 1
ATOM 1484 O O . PHE A 1 185 ? 0.610 -2.670 -18.180 1.00 94.69 185 PHE A O 1
ATOM 1491 N N . GLU A 1 186 ? 0.725 -4.911 -18.132 1.00 93.69 186 GLU A N 1
ATOM 1492 C CA . GLU A 1 186 ? -0.168 -5.096 -19.278 1.00 93.69 186 GLU A CA 1
ATOM 1493 C C . GLU A 1 186 ? -1.584 -4.595 -18.957 1.00 93.69 186 GLU A C 1
ATOM 1495 O O . GLU A 1 186 ? -2.125 -3.768 -19.701 1.00 93.69 186 GLU A O 1
ATOM 1500 N N . ASP A 1 187 ? -2.140 -5.013 -17.817 1.00 93.12 187 ASP A N 1
ATOM 1501 C CA . ASP A 1 187 ? -3.465 -4.593 -17.350 1.00 93.12 187 ASP A CA 1
ATOM 1502 C C . ASP A 1 187 ? -3.527 -3.082 -17.102 1.00 93.12 187 ASP A C 1
ATOM 1504 O O . ASP A 1 187 ? -4.446 -2.396 -17.567 1.00 93.12 187 ASP A O 1
ATOM 1508 N N . LEU A 1 188 ? -2.518 -2.529 -16.419 1.00 93.44 188 LEU A N 1
ATOM 1509 C CA . LEU A 1 188 ? -2.439 -1.095 -16.159 1.00 93.44 188 LEU A CA 1
ATOM 1510 C C . LEU A 1 188 ? -2.403 -0.291 -17.456 1.00 93.44 188 LEU A C 1
ATOM 1512 O O . LEU A 1 188 ? -3.122 0.698 -17.589 1.00 93.44 188 LEU A O 1
ATOM 1516 N N . TRP A 1 189 ? -1.607 -0.722 -18.431 1.00 92.62 189 TRP A N 1
ATOM 1517 C CA . TRP A 1 189 ? -1.536 -0.049 -19.719 1.00 92.62 189 TRP A CA 1
ATOM 1518 C C . TRP A 1 189 ? -2.879 -0.070 -20.457 1.00 92.62 189 TRP A C 1
ATOM 1520 O O . TRP A 1 189 ? -3.280 0.953 -21.013 1.00 92.62 189 TRP A O 1
ATOM 1530 N N . LEU A 1 190 ? -3.614 -1.189 -20.431 1.00 90.75 190 LEU A N 1
ATOM 1531 C CA . LEU A 1 190 ? -4.942 -1.280 -21.053 1.00 90.75 190 LEU A CA 1
ATOM 1532 C C . LEU A 1 190 ? -5.932 -0.282 -20.441 1.00 90.75 190 LEU A C 1
ATOM 1534 O O . LEU A 1 190 ? -6.718 0.336 -21.167 1.00 90.75 190 LEU A O 1
ATOM 1538 N N . VAL A 1 191 ? -5.883 -0.102 -19.119 1.00 91.25 191 VAL A N 1
ATOM 1539 C CA . VAL A 1 191 ? -6.684 0.907 -18.411 1.00 91.25 191 VAL A CA 1
ATOM 1540 C C . VAL A 1 191 ? -6.252 2.316 -18.820 1.00 91.25 191 VAL A C 1
ATOM 1542 O O . VAL A 1 191 ? -7.089 3.146 -19.178 1.00 91.25 191 VAL A O 1
ATOM 1545 N N . LEU A 1 192 ? -4.947 2.584 -18.829 1.00 91.50 192 LEU A N 1
ATOM 1546 C CA . LEU A 1 192 ? -4.386 3.902 -19.119 1.00 91.50 192 LEU A CA 1
ATOM 1547 C C . LEU A 1 192 ? -4.623 4.370 -20.555 1.00 91.50 192 LEU A C 1
ATOM 1549 O O . LEU A 1 192 ? -4.895 5.549 -20.776 1.00 91.50 192 LEU A O 1
ATOM 1553 N N . MET A 1 193 ? -4.572 3.467 -21.533 1.00 88.75 193 MET A N 1
ATOM 1554 C CA . MET A 1 193 ? -4.781 3.810 -22.941 1.00 88.75 193 MET A CA 1
ATOM 1555 C C . MET A 1 193 ? -6.168 4.396 -23.211 1.00 88.75 193 MET A C 1
ATOM 1557 O O . MET A 1 193 ? -6.305 5.260 -24.079 1.00 88.75 193 MET A O 1
ATOM 1561 N N . LYS A 1 194 ? -7.184 3.994 -22.437 1.00 88.81 194 LYS A N 1
ATOM 1562 C CA . LYS A 1 194 ? -8.537 4.571 -22.511 1.00 88.81 194 LYS A CA 1
ATOM 1563 C C . LYS A 1 194 ? -8.578 6.023 -22.022 1.00 88.81 194 LYS A C 1
ATOM 1565 O O . LYS A 1 194 ? -9.399 6.802 -22.501 1.00 88.81 194 LYS A O 1
ATOM 1570 N N . SER A 1 195 ? -7.666 6.396 -21.126 1.00 85.38 195 SER A N 1
ATOM 1571 C CA . SER A 1 195 ? -7.631 7.699 -20.447 1.00 85.38 195 SER A CA 1
ATOM 1572 C C . SER A 1 195 ? -6.457 8.589 -20.878 1.00 85.38 195 SER A C 1
ATOM 1574 O O . SER A 1 195 ? -6.301 9.694 -20.359 1.00 85.38 195 SER A O 1
ATOM 1576 N N . ARG A 1 196 ? -5.637 8.151 -21.845 1.00 80.69 196 ARG A N 1
ATOM 1577 C CA . ARG A 1 196 ? -4.370 8.811 -22.222 1.00 80.69 196 ARG A CA 1
ATOM 1578 C C . ARG A 1 196 ? -4.521 10.273 -22.655 1.00 80.69 196 ARG A C 1
ATOM 1580 O O . ARG A 1 196 ? -3.656 11.089 -22.375 1.00 80.69 196 ARG A O 1
ATOM 1587 N N . ASN A 1 197 ? -5.637 10.616 -23.298 1.00 81.12 197 ASN A N 1
ATOM 1588 C CA . ASN A 1 197 ? -5.893 11.973 -23.795 1.00 81.12 197 ASN A CA 1
ATOM 1589 C C . ASN A 1 197 ? -6.500 12.901 -22.728 1.00 81.12 197 ASN A C 1
ATOM 1591 O O . ASN A 1 197 ? -6.731 14.073 -23.008 1.00 81.12 197 ASN A O 1
ATOM 1595 N N . GLN A 1 198 ? -6.821 12.380 -21.540 1.00 80.75 198 GLN A N 1
ATOM 1596 C CA . GLN A 1 198 ? -7.624 13.090 -20.540 1.00 80.75 198 GLN A CA 1
ATOM 1597 C C . GLN A 1 198 ? -6.785 13.674 -19.401 1.00 80.75 198 GLN A C 1
ATOM 1599 O O . GLN A 1 198 ? -7.208 14.638 -18.770 1.00 80.75 198 GLN A O 1
ATOM 1604 N N . CYS A 1 199 ? -5.611 13.105 -19.104 1.00 86.44 199 CYS A N 1
ATOM 1605 C CA . CYS A 1 199 ? -4.820 13.525 -17.951 1.00 86.44 199 CYS A CA 1
ATOM 1606 C C . CYS A 1 199 ? -3.321 13.266 -18.143 1.00 86.44 199 CYS A C 1
ATOM 1608 O O . CYS A 1 199 ? -2.922 12.163 -18.516 1.00 86.44 199 CYS A O 1
ATOM 1610 N N . LYS A 1 200 ? -2.484 14.253 -17.788 1.00 89.50 200 LYS A N 1
ATOM 1611 C CA . LYS A 1 200 ? -1.015 14.134 -17.793 1.00 89.50 200 LYS A CA 1
ATOM 1612 C C . LYS A 1 200 ? -0.522 12.947 -16.956 1.00 89.50 200 LYS A C 1
ATOM 1614 O O . LYS A 1 200 ? 0.347 12.214 -17.407 1.00 89.50 200 LYS A O 1
ATOM 1619 N N . LEU A 1 201 ? -1.142 12.695 -15.799 1.00 88.31 201 LEU A N 1
ATOM 1620 C CA . LEU A 1 201 ? -0.805 11.550 -14.946 1.00 88.31 201 LEU A CA 1
ATOM 1621 C C . LEU A 1 201 ? -0.926 10.213 -15.694 1.00 88.31 201 LEU A C 1
ATOM 1623 O O . LEU A 1 201 ? -0.128 9.309 -15.459 1.00 88.31 201 LEU A O 1
ATOM 1627 N N . ALA A 1 202 ? -1.909 10.075 -16.591 1.00 90.94 202 ALA A N 1
ATOM 1628 C CA . ALA A 1 202 ? -2.075 8.855 -17.375 1.00 90.94 202 ALA A CA 1
ATOM 1629 C C . ALA A 1 202 ? -0.915 8.668 -18.359 1.00 90.94 202 ALA A C 1
ATOM 1631 O O . ALA A 1 202 ? -0.395 7.565 -18.473 1.00 90.94 202 ALA A O 1
ATOM 1632 N N . ILE A 1 203 ? -0.485 9.750 -19.017 1.00 90.69 203 ILE A N 1
ATOM 1633 C CA . ILE A 1 203 ? 0.664 9.750 -19.930 1.00 90.69 203 ILE A CA 1
ATOM 1634 C C . ILE A 1 203 ? 1.941 9.391 -19.169 1.00 90.69 203 ILE A C 1
ATOM 1636 O O . ILE A 1 203 ? 2.631 8.460 -19.564 1.00 90.69 203 ILE A O 1
ATOM 1640 N N . ASP A 1 204 ? 2.214 10.056 -18.047 1.00 90.44 204 ASP A N 1
ATOM 1641 C CA . ASP A 1 204 ? 3.414 9.793 -17.243 1.00 90.44 204 ASP A CA 1
ATOM 1642 C C . ASP A 1 204 ? 3.442 8.334 -16.747 1.00 90.44 204 ASP A C 1
ATOM 1644 O O . ASP A 1 204 ? 4.479 7.675 -16.766 1.00 90.44 204 ASP A O 1
ATOM 1648 N N . THR A 1 205 ? 2.280 7.779 -16.384 1.00 90.88 205 THR A N 1
ATOM 1649 C CA . THR A 1 205 ? 2.178 6.368 -15.972 1.00 90.88 205 THR A CA 1
ATOM 1650 C C . THR A 1 205 ? 2.337 5.395 -17.146 1.00 90.88 205 THR A C 1
ATOM 1652 O O . THR A 1 205 ? 2.853 4.296 -16.959 1.00 90.88 205 THR A O 1
ATOM 1655 N N . LEU A 1 206 ? 1.912 5.767 -18.360 1.00 92.62 206 LEU A N 1
ATOM 1656 C CA . LEU A 1 206 ? 2.143 4.957 -19.562 1.00 92.62 206 LEU A CA 1
ATOM 1657 C C . LEU A 1 206 ? 3.635 4.862 -19.876 1.00 92.62 206 LEU A C 1
ATOM 1659 O O . LEU A 1 206 ? 4.124 3.757 -20.101 1.00 92.62 206 LEU A O 1
ATOM 1663 N N . LYS A 1 207 ? 4.350 5.990 -19.806 1.00 92.12 207 LYS A N 1
ATOM 1664 C CA . LYS A 1 207 ? 5.807 6.047 -19.986 1.00 92.12 207 LYS A CA 1
ATOM 1665 C C . LYS A 1 207 ? 6.532 5.132 -19.001 1.00 92.12 207 LYS A C 1
ATOM 1667 O O . LYS A 1 207 ? 7.327 4.286 -19.405 1.00 92.12 207 LYS A O 1
ATOM 1672 N N . ASP A 1 208 ? 6.189 5.253 -17.719 1.00 91.00 208 ASP A N 1
ATOM 1673 C CA . ASP A 1 208 ? 6.673 4.370 -16.653 1.00 91.00 208 ASP A CA 1
ATOM 1674 C C . ASP A 1 208 ? 6.421 2.887 -16.982 1.00 91.00 208 ASP A C 1
ATOM 1676 O O . ASP A 1 208 ? 7.317 2.049 -16.894 1.00 91.00 208 ASP A O 1
ATOM 1680 N N . SER A 1 209 ? 5.184 2.558 -17.367 1.00 93.25 209 SER A N 1
ATOM 1681 C CA . SER A 1 209 ? 4.769 1.188 -17.669 1.00 93.25 209 SER A CA 1
ATOM 1682 C C . SER A 1 209 ? 5.525 0.607 -18.864 1.00 93.25 209 SER A C 1
ATOM 1684 O O . SER A 1 209 ? 5.867 -0.574 -18.834 1.00 93.25 209 SER A O 1
ATOM 1686 N N . GLU A 1 210 ? 5.805 1.404 -19.897 1.00 92.94 210 GLU A N 1
ATOM 1687 C CA . GLU A 1 210 ? 6.593 0.987 -21.061 1.00 92.94 210 GLU A CA 1
ATOM 1688 C C . GLU A 1 210 ? 8.040 0.672 -20.683 1.00 92.94 210 GLU A C 1
ATOM 1690 O O . GLU A 1 210 ? 8.530 -0.408 -21.022 1.00 92.94 210 GLU A O 1
ATOM 1695 N N . VAL A 1 211 ? 8.693 1.558 -19.924 1.00 92.38 211 VAL A N 1
ATOM 1696 C CA . VAL A 1 211 ? 10.062 1.340 -19.438 1.00 92.38 211 VAL A CA 1
ATOM 1697 C C . VAL A 1 211 ? 10.148 0.088 -18.572 1.00 92.38 211 VAL A C 1
ATOM 1699 O O . VAL A 1 211 ? 10.982 -0.782 -18.829 1.00 92.38 211 VAL A O 1
ATOM 1702 N N . ILE A 1 212 ? 9.246 -0.058 -17.599 1.00 93.19 212 ILE A N 1
ATOM 1703 C CA . ILE A 1 212 ? 9.208 -1.239 -16.731 1.00 93.19 212 ILE A CA 1
ATOM 1704 C C . ILE A 1 212 ? 8.991 -2.510 -17.557 1.00 93.19 212 ILE A C 1
ATOM 1706 O O . ILE A 1 212 ? 9.706 -3.487 -17.364 1.00 93.19 212 ILE A O 1
ATOM 1710 N N . THR A 1 213 ? 8.068 -2.495 -18.521 1.00 93.94 213 THR A N 1
ATOM 1711 C CA . THR A 1 213 ? 7.801 -3.647 -19.398 1.00 93.94 213 THR A CA 1
ATOM 1712 C C . THR A 1 213 ? 9.062 -4.092 -20.141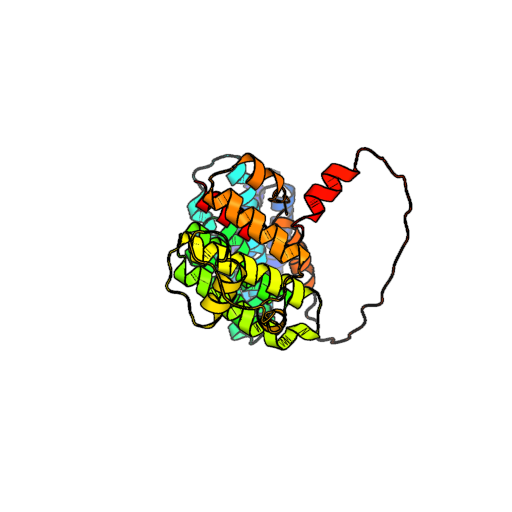 1.00 93.94 213 THR A C 1
ATOM 1714 O O . THR A 1 213 ? 9.375 -5.280 -20.170 1.00 93.94 213 THR A O 1
ATOM 1717 N N . VAL A 1 214 ? 9.819 -3.154 -20.716 1.00 92.50 214 VAL A N 1
ATOM 1718 C CA . VAL A 1 214 ? 11.053 -3.465 -21.456 1.00 92.50 214 VAL A CA 1
ATOM 1719 C C . VAL A 1 214 ? 12.129 -4.031 -20.532 1.00 92.50 214 VAL A C 1
ATOM 1721 O O . VAL A 1 214 ? 12.751 -5.037 -20.878 1.00 92.50 214 VAL A O 1
ATOM 1724 N N . LEU A 1 215 ? 12.314 -3.436 -19.348 1.00 91.06 215 LEU A N 1
ATOM 1725 C CA . LEU A 1 215 ? 13.242 -3.950 -18.337 1.00 91.06 215 LEU A CA 1
ATOM 1726 C C . LEU A 1 215 ? 12.867 -5.381 -17.928 1.00 91.06 215 LEU A C 1
ATOM 1728 O O . LEU A 1 215 ? 13.707 -6.277 -17.988 1.00 91.06 215 LEU A O 1
ATOM 1732 N N . LEU A 1 216 ? 11.593 -5.629 -17.608 1.00 91.38 216 LEU A N 1
ATOM 1733 C CA . LEU A 1 216 ? 11.098 -6.953 -17.224 1.00 91.38 216 LEU A CA 1
ATOM 1734 C C . LEU A 1 216 ? 11.342 -7.996 -18.309 1.00 91.38 216 LEU A C 1
ATOM 1736 O O . LEU A 1 216 ? 11.837 -9.079 -18.005 1.00 91.38 216 LEU A O 1
ATOM 1740 N N . LEU A 1 217 ? 11.043 -7.680 -19.570 1.00 90.69 217 LEU A N 1
ATOM 1741 C CA . LEU A 1 217 ? 11.260 -8.593 -20.695 1.00 90.69 217 LEU A CA 1
ATOM 1742 C C . LEU A 1 217 ? 12.739 -8.962 -20.865 1.00 90.69 217 LEU A C 1
ATOM 1744 O O . LEU A 1 217 ? 13.045 -10.099 -21.226 1.00 90.69 217 LEU A O 1
ATOM 1748 N N . ARG A 1 218 ? 13.661 -8.035 -20.573 1.00 87.00 218 ARG A N 1
ATOM 1749 C CA . ARG A 1 218 ? 15.102 -8.318 -20.613 1.00 87.00 218 ARG A CA 1
ATOM 1750 C C . ARG A 1 218 ? 15.569 -9.196 -19.449 1.00 87.00 218 ARG A C 1
ATOM 1752 O O . ARG A 1 218 ? 16.374 -10.094 -19.681 1.00 87.00 218 ARG A O 1
ATOM 1759 N N . VAL A 1 219 ? 15.058 -8.982 -18.234 1.00 84.62 219 VAL A N 1
ATOM 1760 C CA . VAL A 1 219 ? 15.433 -9.775 -17.040 1.00 84.62 219 VAL A CA 1
ATOM 1761 C C . VAL A 1 219 ? 14.894 -11.192 -17.107 1.00 84.62 219 VAL A C 1
ATOM 1763 O O . VAL A 1 219 ? 15.616 -12.170 -16.940 1.00 84.62 219 VAL A O 1
ATOM 1766 N N . SER A 1 220 ? 13.589 -11.288 -17.320 1.00 82.62 220 SER A N 1
ATOM 1767 C CA . SER A 1 220 ? 12.815 -12.495 -17.043 1.00 82.62 220 SER A CA 1
ATOM 1768 C C . SER A 1 220 ? 12.881 -13.530 -18.161 1.00 82.62 220 SER A C 1
ATOM 1770 O O . SER A 1 220 ? 12.486 -14.676 -17.964 1.00 82.62 220 SER A O 1
ATOM 1772 N N . LYS A 1 221 ? 13.363 -13.137 -19.351 1.00 81.00 221 LYS A N 1
ATOM 1773 C CA . LYS A 1 221 ? 13.321 -13.948 -20.580 1.00 81.00 221 LYS A CA 1
ATOM 1774 C C . LYS A 1 221 ? 11.909 -14.463 -20.909 1.00 81.00 221 LYS A C 1
ATOM 1776 O O . LYS A 1 221 ? 11.770 -15.466 -21.613 1.00 81.00 221 LYS A O 1
ATOM 1781 N N . ILE A 1 222 ? 10.869 -13.781 -20.422 1.00 86.88 222 ILE A N 1
ATOM 1782 C CA . ILE A 1 222 ? 9.474 -14.091 -20.735 1.00 86.88 222 ILE A CA 1
ATOM 1783 C C . ILE A 1 222 ? 9.247 -13.919 -22.236 1.00 86.88 222 ILE A C 1
ATOM 1785 O O . ILE A 1 222 ? 9.776 -13.007 -22.874 1.00 86.88 222 ILE A O 1
ATOM 1789 N N . SER A 1 223 ? 8.441 -14.810 -22.813 1.00 86.44 223 SER A N 1
ATOM 1790 C CA . SER A 1 223 ? 8.094 -14.737 -24.231 1.00 86.44 223 SER A CA 1
ATOM 1791 C C . SER A 1 223 ? 7.295 -13.459 -24.522 1.00 86.44 223 SER A C 1
ATOM 1793 O O . SER A 1 223 ? 6.205 -13.285 -23.975 1.00 86.44 223 SER A O 1
ATOM 1795 N N . PRO A 1 224 ? 7.783 -12.560 -25.396 1.00 87.44 224 PRO A N 1
ATOM 1796 C CA . PRO A 1 224 ? 7.109 -11.297 -25.649 1.00 87.44 224 PRO A CA 1
ATOM 1797 C C . PRO A 1 224 ? 5.795 -11.512 -26.413 1.00 87.44 224 PRO A C 1
ATOM 1799 O O . PRO A 1 224 ? 5.757 -12.187 -27.449 1.00 87.44 224 PRO A O 1
ATOM 1802 N N . SER A 1 225 ? 4.725 -10.867 -25.941 1.00 87.56 225 SER A N 1
ATOM 1803 C CA . SER A 1 225 ? 3.475 -10.705 -26.683 1.00 87.56 225 SER A CA 1
ATOM 1804 C C . SER A 1 225 ? 3.698 -9.853 -27.944 1.00 87.56 225 SER A C 1
ATOM 1806 O O . SER A 1 225 ? 4.742 -9.222 -28.123 1.00 87.56 225 SER A O 1
ATOM 1808 N N . THR A 1 226 ? 2.719 -9.798 -28.851 1.00 83.75 226 THR A N 1
ATOM 1809 C CA . THR A 1 226 ? 2.819 -8.981 -30.078 1.00 83.75 226 THR A CA 1
ATOM 1810 C C . THR A 1 226 ? 3.139 -7.516 -29.778 1.00 83.75 226 THR A C 1
ATOM 1812 O O . THR A 1 226 ? 3.930 -6.901 -30.488 1.00 83.75 226 THR A O 1
ATOM 1815 N N . ARG A 1 227 ? 2.574 -6.966 -28.698 1.00 84.19 227 ARG A N 1
ATOM 1816 C CA . ARG A 1 227 ? 2.865 -5.599 -28.256 1.00 84.19 227 ARG A CA 1
ATOM 1817 C C . ARG A 1 227 ? 4.294 -5.473 -27.731 1.00 84.19 227 ARG A C 1
ATOM 1819 O O . ARG A 1 227 ? 4.992 -4.529 -28.091 1.00 84.19 227 ARG A O 1
ATOM 1826 N N . HIS A 1 228 ? 4.730 -6.428 -26.913 1.00 89.69 228 HIS A N 1
ATOM 1827 C CA . HIS A 1 228 ? 6.089 -6.458 -26.378 1.00 89.69 228 HIS A CA 1
ATOM 1828 C C . HIS A 1 228 ? 7.136 -6.472 -27.486 1.00 89.69 228 HIS A C 1
ATOM 1830 O O . HIS A 1 228 ? 8.143 -5.788 -27.364 1.00 89.69 228 HIS A O 1
ATOM 1836 N N . LYS A 1 229 ? 6.878 -7.174 -28.595 1.00 87.75 229 LYS A N 1
ATOM 1837 C CA . LYS A 1 229 ? 7.772 -7.169 -29.761 1.00 87.75 229 LYS A CA 1
ATOM 1838 C C . LYS A 1 229 ? 7.962 -5.771 -30.341 1.00 87.75 229 LYS A C 1
ATOM 1840 O O . LYS A 1 229 ? 9.093 -5.409 -30.609 1.00 87.75 229 LYS A O 1
ATOM 1845 N N . GLY A 1 230 ? 6.902 -4.967 -30.452 1.00 86.94 230 GLY A N 1
ATOM 1846 C CA . GLY A 1 230 ? 7.017 -3.586 -30.937 1.00 86.94 230 GLY A CA 1
ATOM 1847 C C . GLY A 1 230 ? 7.878 -2.699 -30.030 1.00 86.94 230 GLY A C 1
ATOM 1848 O O . GLY A 1 230 ? 8.727 -1.962 -30.524 1.00 86.94 230 GLY A O 1
ATOM 1849 N N . LEU A 1 231 ? 7.710 -2.808 -28.706 1.00 87.81 231 LEU A N 1
ATOM 1850 C CA . LEU A 1 231 ? 8.558 -2.088 -27.744 1.00 87.81 231 LEU A CA 1
ATOM 1851 C C . LEU A 1 231 ? 10.006 -2.594 -27.791 1.00 87.81 231 LEU A C 1
ATOM 1853 O O . LEU A 1 231 ? 10.940 -1.803 -27.843 1.00 87.81 231 LEU A O 1
ATOM 1857 N N . LEU A 1 232 ? 10.209 -3.911 -27.824 1.00 87.94 232 LEU A N 1
ATOM 1858 C CA . LEU A 1 232 ? 11.543 -4.495 -27.927 1.00 87.94 232 LEU A CA 1
ATOM 1859 C C . LEU A 1 232 ? 12.228 -4.154 -29.251 1.00 87.94 232 LEU A C 1
ATOM 1861 O O . LEU A 1 232 ? 13.429 -3.965 -29.244 1.00 87.94 232 LEU A O 1
ATOM 1865 N N . GLU A 1 233 ? 11.512 -4.050 -30.36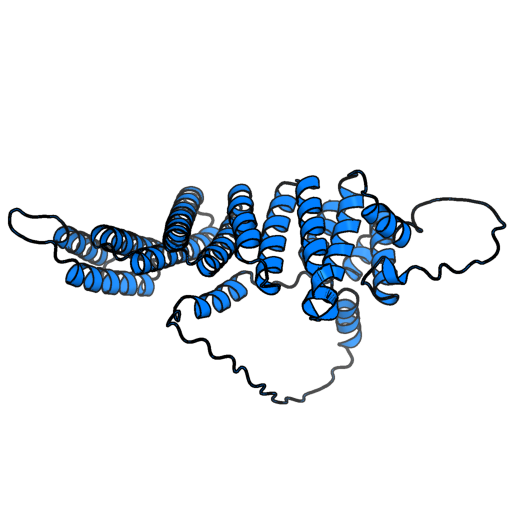9 1.00 87.31 233 GLU A N 1
ATOM 1866 C CA . GLU A 1 233 ? 12.076 -3.600 -31.649 1.00 87.31 233 GLU A CA 1
ATOM 1867 C C . GLU A 1 233 ? 12.514 -2.133 -31.585 1.00 87.31 233 GLU A C 1
ATOM 1869 O O . GLU A 1 233 ? 13.561 -1.785 -32.130 1.00 87.31 233 GLU A O 1
ATOM 1874 N N . LEU A 1 234 ? 11.747 -1.290 -30.884 1.00 85.81 234 LEU A N 1
ATOM 1875 C CA . LEU A 1 234 ? 12.079 0.116 -30.670 1.00 85.81 234 LEU A CA 1
ATOM 1876 C C . LEU A 1 234 ? 13.355 0.282 -29.827 1.00 85.81 234 LEU A C 1
ATOM 1878 O O . LEU A 1 234 ? 14.221 1.066 -30.199 1.00 85.81 234 LEU A O 1
ATOM 1882 N N . PHE A 1 235 ? 13.492 -0.481 -28.738 1.00 84.62 235 PHE A N 1
ATOM 1883 C CA . PHE A 1 235 ? 14.636 -0.402 -27.809 1.00 84.62 235 PHE A CA 1
ATOM 1884 C C . PHE A 1 235 ? 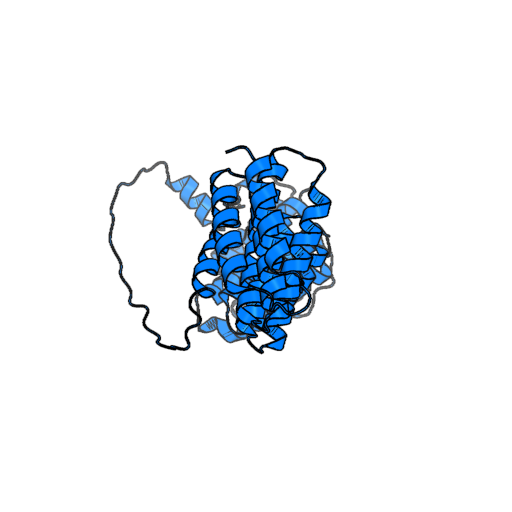15.717 -1.477 -28.042 1.00 84.62 235 PHE A C 1
ATOM 1886 O O . PHE A 1 235 ? 16.621 -1.655 -27.225 1.00 84.62 235 PHE A O 1
ATOM 1893 N N . GLY A 1 236 ? 15.594 -2.274 -29.104 1.00 68.94 236 GLY A N 1
ATOM 1894 C CA . GLY A 1 236 ? 16.390 -3.485 -29.350 1.00 68.94 236 GLY A CA 1
ATOM 1895 C C . GLY A 1 236 ? 17.401 -3.364 -30.480 1.00 68.94 236 GLY A C 1
ATOM 1896 O O . GLY A 1 236 ? 17.964 -4.376 -30.893 1.00 68.94 236 GLY A O 1
ATOM 1897 N N . GLN A 1 237 ? 17.668 -2.159 -30.984 1.00 55.91 237 GLN A N 1
ATOM 1898 C CA . GLN A 1 237 ? 18.649 -1.966 -32.056 1.00 55.91 237 GLN A CA 1
ATOM 1899 C C . GLN A 1 237 ? 20.116 -1.988 -31.603 1.00 55.91 237 GLN A C 1
ATOM 1901 O O . GLN A 1 237 ? 21.003 -1.893 -32.448 1.00 55.91 237 GLN A O 1
ATOM 1906 N N . THR A 1 238 ? 20.416 -2.198 -30.321 1.00 47.75 238 THR A N 1
ATOM 1907 C CA . THR A 1 238 ? 21.790 -2.030 -29.813 1.00 47.75 238 THR A CA 1
ATOM 1908 C C . THR A 1 238 ? 22.478 -3.292 -29.286 1.00 47.75 238 THR A C 1
ATOM 1910 O O . THR A 1 238 ? 23.648 -3.245 -28.914 1.00 47.75 238 THR A O 1
ATOM 1913 N N . ALA A 1 239 ? 21.868 -4.479 -29.396 1.00 43.44 239 ALA A N 1
ATOM 1914 C CA . ALA A 1 239 ? 22.555 -5.739 -29.080 1.00 43.44 239 ALA A CA 1
ATOM 1915 C C . ALA A 1 239 ? 22.533 -6.750 -30.243 1.00 43.44 239 ALA A C 1
ATOM 1917 O O . ALA A 1 239 ? 21.903 -7.799 -30.182 1.00 43.44 239 ALA A O 1
ATOM 1918 N N . LYS A 1 240 ? 23.326 -6.437 -31.278 1.00 41.22 240 LYS A N 1
ATOM 1919 C CA . LYS A 1 240 ? 23.894 -7.360 -32.287 1.00 41.22 240 LYS A CA 1
ATOM 1920 C C . LYS A 1 240 ? 22.909 -8.074 -33.232 1.00 41.22 240 LYS A C 1
ATOM 1922 O O . LYS A 1 240 ? 22.686 -9.277 -33.131 1.00 41.22 240 LYS A O 1
ATOM 1927 N N . TYR A 1 241 ? 22.543 -7.372 -34.305 1.00 33.78 241 TYR A N 1
ATOM 1928 C CA . TYR A 1 241 ? 22.494 -7.967 -35.648 1.00 33.78 241 TYR A CA 1
ATOM 1929 C C . TYR A 1 241 ? 23.547 -7.269 -36.527 1.00 33.78 241 TYR A C 1
ATOM 1931 O O . TYR A 1 241 ? 23.445 -6.087 -36.840 1.00 33.78 241 TYR A O 1
ATOM 1939 N N . GLN A 1 242 ? 24.626 -7.986 -36.840 1.00 36.69 242 GLN A N 1
ATOM 1940 C CA . GLN A 1 242 ? 25.701 -7.566 -37.742 1.00 36.69 242 GLN A CA 1
ATOM 1941 C C . GLN A 1 242 ? 25.298 -7.729 -39.218 1.00 36.69 242 GLN A C 1
ATOM 1943 O O . GLN A 1 242 ? 24.674 -8.734 -39.538 1.00 36.69 242 GLN A O 1
ATOM 1948 N N . ARG A 1 243 ? 25.861 -6.849 -40.077 1.00 38.75 243 ARG A N 1
ATOM 1949 C CA . ARG A 1 243 ? 26.198 -7.011 -41.522 1.00 38.75 243 ARG A CA 1
ATOM 1950 C C . ARG A 1 243 ? 25.000 -7.202 -42.470 1.00 38.75 243 ARG A C 1
ATOM 1952 O O . ARG A 1 243 ? 24.152 -8.039 -42.233 1.00 38.75 243 ARG A O 1
ATOM 1959 N N . THR A 1 244 ? 24.836 -6.483 -43.572 1.00 33.69 244 THR A N 1
ATOM 1960 C CA . THR A 1 244 ? 25.753 -6.001 -44.618 1.00 33.69 244 THR A CA 1
ATOM 1961 C C . THR A 1 244 ? 25.123 -4.766 -45.274 1.00 33.69 244 THR A C 1
ATOM 1963 O O . THR A 1 244 ? 23.954 -4.466 -45.048 1.00 33.69 244 THR A O 1
ATOM 1966 N N . GLU A 1 245 ? 25.922 -4.070 -46.073 1.00 48.97 245 GLU A N 1
ATOM 1967 C CA . GLU A 1 245 ? 25.540 -3.028 -47.029 1.00 48.97 245 GLU A CA 1
ATOM 1968 C C . GLU A 1 245 ? 24.179 -3.255 -47.727 1.00 48.97 245 GLU A C 1
ATOM 1970 O O . GLU A 1 245 ? 23.749 -4.386 -47.947 1.00 48.97 245 GLU A O 1
ATOM 1975 N N . ASP A 1 246 ? 23.562 -2.134 -48.108 1.00 44.59 246 ASP A N 1
ATOM 1976 C CA . ASP A 1 246 ? 22.401 -1.995 -48.994 1.00 44.59 246 ASP A CA 1
ATOM 1977 C C . ASP A 1 246 ? 21.018 -2.404 -48.473 1.00 44.59 246 ASP A C 1
ATOM 1979 O O . ASP A 1 246 ? 20.441 -3.398 -48.900 1.00 44.59 246 ASP A O 1
ATOM 1983 N N . ILE A 1 247 ? 20.377 -1.503 -47.714 1.00 42.62 247 ILE A N 1
ATOM 1984 C CA . ILE A 1 247 ? 18.946 -1.226 -47.919 1.00 42.62 247 ILE A CA 1
ATOM 1985 C C . ILE A 1 247 ? 18.723 0.286 -47.887 1.00 42.62 247 ILE A C 1
ATOM 1987 O O . ILE A 1 247 ? 18.831 0.955 -46.861 1.00 42.62 247 ILE A O 1
ATOM 1991 N N . THR A 1 248 ? 18.378 0.814 -49.055 1.00 40.09 248 THR A N 1
ATOM 1992 C CA . THR A 1 248 ? 17.895 2.172 -49.290 1.00 40.09 248 THR A CA 1
ATOM 1993 C C . THR A 1 248 ? 16.833 2.596 -48.274 1.00 40.09 248 THR A C 1
ATOM 1995 O O . THR A 1 248 ? 15.760 1.997 -48.176 1.00 40.09 248 THR A O 1
ATOM 1998 N N . SER A 1 249 ? 17.157 3.678 -47.573 1.00 43.06 249 SER A N 1
ATOM 1999 C CA . SER A 1 249 ? 16.298 4.617 -46.852 1.00 43.06 249 SER A CA 1
ATOM 2000 C C . SER A 1 249 ? 14.795 4.561 -47.182 1.00 43.06 249 SER A C 1
ATOM 2002 O O . SER A 1 249 ? 14.267 5.289 -48.023 1.00 43.06 249 SER A O 1
ATOM 2004 N N . LYS A 1 250 ? 14.049 3.788 -46.392 1.00 42.47 250 LYS A N 1
ATOM 2005 C CA . LYS A 1 250 ? 12.679 4.158 -46.019 1.00 42.47 250 LYS A CA 1
ATOM 2006 C C . LYS A 1 250 ? 12.680 4.463 -44.532 1.00 42.47 250 LYS A C 1
ATOM 2008 O O . LYS A 1 250 ? 12.756 3.562 -43.707 1.00 42.47 250 LYS A O 1
ATOM 2013 N N . SER A 1 251 ? 12.631 5.752 -44.207 1.00 42.75 251 SER A N 1
ATOM 2014 C CA . SER A 1 251 ? 12.500 6.233 -42.835 1.00 42.75 251 SER A CA 1
ATOM 2015 C C . SER A 1 251 ? 11.260 5.611 -42.171 1.00 42.75 251 SER A C 1
ATOM 2017 O O . SER A 1 251 ? 10.179 5.622 -42.777 1.00 42.75 251 SER A O 1
ATOM 2019 N N . PRO A 1 252 ? 11.371 5.053 -40.950 1.00 44.69 252 PRO A N 1
ATOM 2020 C CA . PRO A 1 252 ? 10.251 4.418 -40.271 1.00 44.69 252 PRO A CA 1
ATOM 2021 C C . PRO A 1 252 ? 9.302 5.498 -39.737 1.00 44.69 252 PRO A C 1
ATOM 2023 O O . PRO A 1 252 ? 9.313 5.858 -38.568 1.00 44.69 252 PRO A O 1
ATOM 2026 N N . LYS A 1 253 ? 8.429 6.022 -40.602 1.00 46.28 253 LYS A N 1
ATOM 2027 C CA . LYS A 1 253 ? 7.378 7.004 -40.267 1.00 46.28 253 LYS A CA 1
ATOM 2028 C C . LYS A 1 253 ? 6.249 6.449 -39.366 1.00 46.28 253 LYS A C 1
ATOM 2030 O O . LYS A 1 253 ? 5.155 7.001 -39.370 1.00 46.28 253 LYS A O 1
ATOM 2035 N N . LYS A 1 254 ? 6.468 5.359 -38.618 1.00 50.28 254 LYS A N 1
ATOM 2036 C CA . LYS A 1 254 ? 5.441 4.678 -37.798 1.00 50.28 254 LYS A CA 1
ATOM 2037 C C . LYS A 1 254 ? 5.800 4.516 -36.309 1.00 50.28 254 LYS A C 1
ATOM 2039 O O . LYS A 1 254 ? 5.094 3.805 -35.606 1.00 50.28 254 LYS A O 1
ATOM 2044 N N . SER A 1 255 ? 6.857 5.159 -35.807 1.00 54.91 255 SER A N 1
ATOM 2045 C CA . SER A 1 255 ? 7.284 5.004 -34.402 1.00 54.91 255 SER A CA 1
ATOM 2046 C C . SER A 1 255 ? 6.337 5.648 -33.378 1.00 54.91 255 SER A C 1
ATOM 2048 O O . SER A 1 255 ? 6.203 5.126 -32.275 1.00 54.91 255 SER A O 1
ATOM 2050 N N . LYS A 1 256 ? 5.627 6.730 -33.738 1.00 59.31 256 LYS A N 1
ATOM 2051 C CA . LYS A 1 256 ? 4.788 7.499 -32.792 1.00 59.31 256 LYS A CA 1
ATOM 2052 C C . LYS A 1 256 ? 3.589 6.741 -32.212 1.00 59.31 256 LYS A C 1
ATOM 2054 O O . LYS A 1 256 ? 3.053 7.173 -31.200 1.00 59.31 256 LYS A O 1
ATOM 2059 N N . ASP A 1 257 ? 3.173 5.632 -32.822 1.00 70.50 257 ASP A N 1
ATOM 2060 C CA . ASP A 1 257 ? 2.044 4.837 -32.318 1.00 70.50 257 ASP A CA 1
ATOM 2061 C C . ASP A 1 257 ? 2.475 3.731 -31.335 1.00 70.50 257 ASP A C 1
ATOM 2063 O O . ASP A 1 257 ? 1.617 3.113 -30.705 1.00 70.50 257 ASP A O 1
ATOM 2067 N N . ILE A 1 258 ? 3.782 3.460 -31.213 1.00 80.69 258 ILE A N 1
ATOM 2068 C CA . ILE A 1 258 ? 4.317 2.298 -30.479 1.00 80.69 258 ILE A CA 1
ATOM 2069 C C . ILE A 1 258 ? 4.699 2.654 -29.036 1.00 80.69 258 ILE A C 1
ATOM 2071 O O . ILE A 1 258 ? 4.549 1.811 -28.152 1.00 80.69 258 ILE A O 1
ATOM 2075 N N . THR A 1 259 ? 5.161 3.883 -28.792 1.00 87.75 259 THR A N 1
ATOM 2076 C CA . THR A 1 259 ? 5.613 4.357 -27.475 1.00 87.75 259 THR A CA 1
ATOM 2077 C C . THR A 1 259 ? 4.989 5.699 -27.112 1.00 87.75 259 THR A C 1
ATOM 2079 O O . THR A 1 259 ? 4.645 6.503 -27.980 1.00 87.75 259 THR A O 1
ATOM 2082 N N . THR A 1 260 ? 4.855 5.940 -25.812 1.00 89.50 260 THR A N 1
ATOM 2083 C CA . THR A 1 260 ? 4.486 7.233 -25.232 1.00 89.50 260 THR A CA 1
ATOM 2084 C C . THR A 1 260 ? 5.692 8.086 -24.830 1.00 89.50 260 THR A C 1
ATOM 2086 O O . THR A 1 260 ? 5.495 9.244 -24.454 1.00 89.50 260 THR A O 1
ATOM 2089 N N . LEU A 1 261 ? 6.918 7.559 -24.932 1.00 88.88 261 LEU A N 1
ATOM 2090 C CA . LEU A 1 261 ? 8.158 8.293 -24.673 1.00 88.88 261 LEU A CA 1
ATOM 2091 C C . LEU A 1 261 ? 8.450 9.332 -25.773 1.00 88.88 261 LEU A C 1
ATOM 2093 O O . LEU A 1 261 ? 8.127 9.133 -26.947 1.00 88.88 261 LEU A O 1
ATOM 2097 N N . SER A 1 262 ? 9.067 10.452 -25.392 1.00 89.69 262 SER A N 1
ATOM 2098 C CA . SER A 1 262 ? 9.655 11.413 -26.331 1.00 89.69 262 SER A CA 1
ATOM 2099 C C . SER A 1 262 ? 10.912 10.838 -26.994 1.00 89.69 262 SER A C 1
ATOM 2101 O O . SER A 1 262 ? 11.476 9.854 -26.525 1.00 89.69 262 SER A O 1
ATOM 2103 N N . GLU A 1 263 ? 11.377 11.459 -28.081 1.00 88.06 263 GLU A N 1
ATOM 2104 C CA . GLU A 1 263 ? 12.612 11.035 -28.763 1.00 88.06 263 GLU A CA 1
ATOM 2105 C C . GLU A 1 263 ? 13.823 11.077 -27.811 1.00 88.06 263 GLU A C 1
ATOM 2107 O O . GLU A 1 263 ? 14.556 10.098 -27.722 1.00 88.06 263 GLU A O 1
ATOM 2112 N N . GLU A 1 264 ? 13.950 12.138 -27.006 1.00 88.06 264 GLU A N 1
ATOM 2113 C CA . GLU A 1 264 ? 14.986 12.270 -25.968 1.00 88.06 264 GLU A CA 1
ATOM 2114 C C . GLU A 1 264 ? 14.890 11.166 -24.898 1.00 88.06 264 GLU A C 1
ATOM 2116 O O . GLU A 1 264 ? 15.897 10.588 -24.497 1.00 88.06 264 GLU A O 1
ATOM 2121 N N . GLU A 1 265 ? 13.676 10.834 -24.441 1.00 89.38 265 GLU A N 1
ATOM 2122 C CA . GLU A 1 265 ? 13.459 9.771 -23.451 1.00 89.38 265 GLU A CA 1
ATOM 2123 C C . GLU A 1 265 ? 13.794 8.384 -24.025 1.00 89.38 265 GLU A C 1
ATOM 2125 O O . GLU A 1 265 ? 14.314 7.530 -23.306 1.00 89.38 265 GLU A O 1
ATOM 2130 N N . VAL A 1 266 ? 13.529 8.155 -25.318 1.00 89.56 266 VAL A N 1
ATOM 2131 C CA . VAL A 1 266 ? 13.908 6.919 -26.020 1.00 89.56 266 VAL A CA 1
ATOM 2132 C C . VAL A 1 266 ? 15.426 6.798 -26.138 1.00 89.56 266 VAL A C 1
ATOM 2134 O O . VAL A 1 266 ? 15.959 5.719 -25.876 1.00 89.56 266 VAL A O 1
ATOM 2137 N N . GLU A 1 267 ? 16.123 7.875 -26.507 1.00 88.06 267 GLU A N 1
ATOM 2138 C CA . GLU A 1 267 ? 17.589 7.899 -26.594 1.00 88.06 267 GLU A CA 1
ATOM 2139 C C . GLU A 1 267 ? 18.229 7.599 -25.234 1.00 88.06 267 GLU A C 1
ATOM 2141 O O . GLU A 1 267 ? 19.023 6.663 -25.125 1.00 88.06 267 GLU A O 1
ATOM 2146 N N . LEU A 1 268 ? 17.802 8.302 -24.180 1.00 87.38 268 LEU A N 1
ATOM 2147 C CA . LEU A 1 268 ? 18.309 8.105 -22.818 1.00 87.38 268 LEU A CA 1
ATOM 2148 C C . LEU A 1 268 ? 18.029 6.698 -22.284 1.00 87.38 268 LEU A C 1
ATOM 2150 O O . LEU A 1 268 ? 18.890 6.076 -21.661 1.00 87.38 268 LEU A O 1
ATOM 2154 N N . PHE A 1 269 ? 16.830 6.163 -22.525 1.00 90.06 269 PHE A N 1
ATOM 2155 C CA . PHE A 1 269 ? 16.513 4.807 -22.087 1.00 90.06 269 PHE A CA 1
ATOM 2156 C C . PHE A 1 269 ? 17.301 3.752 -22.876 1.00 90.06 269 PHE A C 1
ATOM 2158 O O . PHE A 1 269 ? 17.699 2.736 -22.310 1.00 90.06 269 PHE A O 1
ATOM 2165 N N . THR A 1 270 ? 17.589 3.996 -24.156 1.00 89.62 270 THR A N 1
ATOM 2166 C CA . THR A 1 270 ? 18.453 3.117 -24.958 1.00 89.62 270 THR A CA 1
ATOM 2167 C C . THR A 1 270 ? 19.892 3.131 -24.437 1.00 89.62 270 THR A C 1
ATOM 2169 O O . THR A 1 270 ? 20.477 2.064 -24.265 1.00 89.62 270 THR A O 1
ATOM 2172 N N . GLU A 1 271 ? 20.431 4.306 -24.095 1.00 89.38 271 GLU A N 1
ATOM 2173 C CA . GLU A 1 271 ? 21.752 4.450 -23.465 1.00 89.38 271 GLU A CA 1
ATOM 2174 C C . GLU A 1 271 ? 21.833 3.674 -22.142 1.00 89.38 271 GLU A C 1
ATOM 2176 O O . GLU A 1 271 ? 22.772 2.905 -21.928 1.00 89.38 271 GLU A O 1
ATOM 2181 N N . LEU A 1 272 ? 20.806 3.787 -21.289 1.00 88.75 272 LEU A N 1
ATOM 2182 C CA . LEU A 1 272 ? 20.708 3.004 -20.055 1.00 88.75 272 LEU A CA 1
ATOM 2183 C C . LEU A 1 272 ? 20.746 1.497 -20.345 1.00 88.75 272 LEU A C 1
ATOM 2185 O O . LEU A 1 272 ? 21.505 0.753 -19.727 1.00 88.75 272 LEU A O 1
ATOM 2189 N N . LEU A 1 273 ? 19.926 1.040 -21.291 1.00 89.25 273 LEU A N 1
ATOM 2190 C CA . LEU A 1 273 ? 19.835 -0.365 -21.677 1.00 89.25 273 LEU A CA 1
ATOM 2191 C C . LEU A 1 273 ? 21.154 -0.916 -22.243 1.00 89.25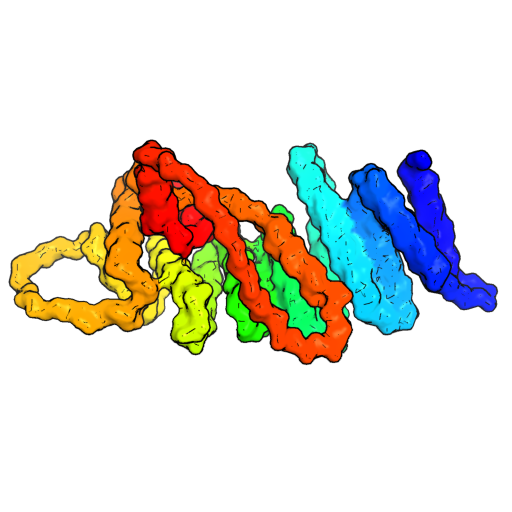 273 LEU A C 1
ATOM 2193 O O . LEU A 1 273 ? 21.428 -2.110 -22.080 1.00 89.25 273 LEU A O 1
ATOM 2197 N N . ASP A 1 274 ? 21.958 -0.080 -22.894 1.00 88.75 274 ASP A N 1
ATOM 2198 C CA . ASP A 1 274 ? 23.280 -0.436 -23.412 1.00 88.75 274 ASP A CA 1
ATOM 2199 C C . ASP A 1 274 ? 24.330 -0.495 -22.313 1.00 88.75 274 ASP A C 1
ATOM 2201 O O . ASP A 1 274 ? 25.066 -1.481 -22.231 1.00 88.75 274 ASP A O 1
ATOM 2205 N N . ALA A 1 275 ? 24.347 0.495 -21.421 1.00 87.50 275 ALA A N 1
ATOM 2206 C CA . ALA A 1 275 ? 25.207 0.494 -20.245 1.00 87.50 275 ALA A CA 1
ATOM 2207 C C . ALA A 1 275 ? 24.965 -0.756 -19.383 1.00 87.50 275 ALA A C 1
ATOM 2209 O O . ALA A 1 275 ? 25.911 -1.438 -18.989 1.00 87.50 275 ALA A O 1
ATOM 2210 N N . MET A 1 276 ? 23.697 -1.139 -19.188 1.00 86.06 276 MET A N 1
ATOM 2211 C CA . MET A 1 276 ? 23.333 -2.373 -18.485 1.00 86.06 276 MET A CA 1
ATOM 2212 C C . MET A 1 276 ? 23.835 -3.633 -19.205 1.00 86.06 276 MET A C 1
ATOM 2214 O O . MET A 1 276 ? 24.358 -4.536 -18.559 1.00 86.06 276 MET A O 1
ATOM 2218 N N . ASN A 1 277 ? 23.731 -3.702 -20.537 1.00 86.06 277 ASN A N 1
ATOM 2219 C CA . ASN A 1 277 ? 24.257 -4.834 -21.315 1.00 86.06 277 ASN A CA 1
ATOM 2220 C C . ASN A 1 277 ? 25.790 -4.938 -21.253 1.00 86.06 277 ASN A C 1
ATOM 2222 O O . ASN A 1 277 ? 26.342 -6.034 -21.374 1.00 86.06 277 ASN A O 1
ATOM 2226 N N . LEU A 1 278 ? 26.474 -3.801 -21.115 1.00 88.06 278 LEU A N 1
ATOM 2227 C CA . LEU A 1 278 ? 27.927 -3.710 -20.999 1.00 88.06 278 LEU A CA 1
ATOM 2228 C C . LEU A 1 278 ? 28.426 -3.874 -19.558 1.00 88.06 278 LEU A C 1
ATOM 2230 O O . LEU A 1 278 ? 29.638 -3.919 -19.355 1.00 88.06 278 LEU A O 1
ATOM 2234 N N . MET A 1 279 ? 27.521 -4.007 -18.580 1.00 87.06 279 MET A N 1
ATOM 2235 C CA . MET A 1 279 ? 27.840 -3.998 -17.147 1.00 87.06 279 MET A CA 1
ATOM 2236 C C . MET A 1 279 ? 28.615 -2.731 -16.728 1.00 87.06 279 MET A C 1
ATOM 2238 O O . MET A 1 279 ? 29.482 -2.782 -15.856 1.00 87.06 279 MET A O 1
ATOM 2242 N N . ASP A 1 280 ? 28.325 -1.597 -17.370 1.00 88.38 280 ASP A N 1
ATOM 2243 C CA . ASP A 1 280 ? 28.921 -0.298 -17.062 1.00 88.38 280 ASP A CA 1
ATOM 2244 C C . ASP A 1 280 ? 28.153 0.374 -15.916 1.00 88.38 280 ASP A C 1
ATOM 2246 O O . ASP A 1 280 ? 27.238 1.175 -16.120 1.00 88.38 280 ASP A O 1
ATOM 2250 N N . TYR A 1 281 ? 28.506 -0.009 -14.689 1.00 86.12 281 TYR A N 1
ATOM 2251 C CA . TYR A 1 281 ? 27.846 0.468 -13.477 1.00 86.12 281 TYR A CA 1
ATOM 2252 C C . TYR A 1 281 ? 27.921 1.986 -13.314 1.00 86.12 281 TYR A C 1
ATOM 2254 O O . TYR A 1 281 ? 26.939 2.581 -12.881 1.00 86.12 281 TYR A O 1
ATOM 2262 N N . ASP A 1 282 ? 29.043 2.616 -13.666 1.00 85.69 282 ASP A N 1
ATOM 2263 C CA . ASP A 1 282 ? 29.222 4.061 -13.496 1.00 85.69 282 ASP A CA 1
ATOM 2264 C C . ASP A 1 282 ? 28.239 4.820 -14.389 1.00 85.69 282 ASP A C 1
ATOM 2266 O O . ASP A 1 282 ? 27.534 5.722 -13.926 1.00 85.69 282 ASP A O 1
ATOM 2270 N N . THR A 1 283 ? 28.106 4.384 -15.645 1.00 86.06 283 THR A N 1
ATOM 2271 C CA . THR A 1 283 ? 27.118 4.945 -16.568 1.00 86.06 283 THR A CA 1
ATOM 2272 C C . THR A 1 283 ? 25.697 4.674 -16.076 1.00 86.06 283 THR A C 1
ATOM 2274 O O . THR A 1 283 ? 24.906 5.611 -15.979 1.00 86.06 283 THR A O 1
ATOM 2277 N N . VAL A 1 284 ? 25.372 3.444 -15.657 1.00 84.62 284 VAL A N 1
ATOM 2278 C CA . VAL A 1 284 ? 24.038 3.121 -15.116 1.00 84.62 284 VAL A CA 1
ATOM 2279 C C . VAL A 1 284 ? 23.688 3.988 -13.900 1.00 84.62 284 VAL A C 1
ATOM 2281 O O . VAL A 1 284 ? 22.594 4.547 -13.852 1.00 84.62 284 VAL A O 1
ATOM 2284 N N . PHE A 1 285 ? 24.593 4.148 -12.933 1.00 83.50 285 PHE A N 1
ATOM 2285 C CA . PHE A 1 285 ? 24.344 4.956 -11.735 1.00 83.50 285 PHE A CA 1
ATOM 2286 C C . PHE A 1 285 ? 24.311 6.460 -12.022 1.00 83.50 285 PHE A C 1
ATOM 2288 O O . PHE A 1 285 ? 23.604 7.178 -11.324 1.00 83.50 285 PHE A O 1
ATOM 2295 N N . SER A 1 286 ? 25.023 6.938 -13.047 1.00 84.25 286 SER A N 1
ATOM 2296 C CA . SER A 1 286 ? 24.936 8.338 -13.487 1.00 84.25 286 SER A CA 1
ATOM 2297 C C . SER A 1 286 ? 23.630 8.670 -14.219 1.00 84.25 286 SER A C 1
ATOM 2299 O O . SER A 1 286 ? 23.203 9.825 -14.218 1.00 84.25 286 SER A O 1
ATOM 2301 N N . ILE A 1 287 ? 22.998 7.669 -14.840 1.00 82.62 287 ILE A N 1
ATOM 2302 C CA . ILE A 1 287 ? 21.738 7.819 -15.576 1.00 82.62 287 ILE A CA 1
ATOM 2303 C C . ILE A 1 287 ? 20.528 7.598 -14.659 1.00 82.62 287 ILE A C 1
ATOM 2305 O O . ILE A 1 287 ? 19.524 8.308 -14.772 1.00 82.62 287 ILE A O 1
ATOM 2309 N N . LEU A 1 288 ? 20.593 6.606 -13.765 1.00 81.12 288 LEU A N 1
ATOM 2310 C CA . LEU A 1 288 ? 19.489 6.295 -12.864 1.00 81.12 288 LEU A CA 1
ATOM 2311 C C . LEU A 1 288 ? 19.284 7.432 -11.856 1.00 81.12 288 LEU A C 1
ATOM 2313 O O . LEU A 1 288 ? 20.237 7.865 -11.209 1.00 81.12 288 LEU A O 1
ATOM 2317 N N . PRO A 1 289 ? 18.036 7.889 -11.654 1.00 76.69 289 PRO A N 1
ATOM 2318 C CA . PRO A 1 289 ? 17.766 8.872 -10.624 1.00 76.69 289 PRO A CA 1
ATOM 2319 C C . PRO A 1 289 ? 18.082 8.274 -9.252 1.00 76.69 289 PRO A C 1
ATOM 2321 O O . PRO A 1 289 ? 17.777 7.105 -8.982 1.00 76.69 289 PRO A O 1
ATOM 2324 N N . GLU A 1 290 ? 18.636 9.092 -8.353 1.00 73.25 290 GLU A N 1
ATOM 2325 C CA . GLU A 1 290 ? 18.729 8.691 -6.955 1.00 73.25 290 GLU A CA 1
ATOM 2326 C C . GLU A 1 290 ? 17.329 8.322 -6.450 1.00 73.25 290 GLU A C 1
ATOM 2328 O O . GLU A 1 290 ? 16.365 9.064 -6.699 1.00 73.25 290 GLU A O 1
ATOM 2333 N N . PRO A 1 291 ? 17.180 7.180 -5.755 1.00 64.44 291 PRO A N 1
ATOM 2334 C CA . PRO A 1 291 ? 15.889 6.769 -5.245 1.00 64.44 291 PRO A CA 1
ATOM 2335 C C . PRO A 1 291 ? 15.399 7.856 -4.296 1.00 64.44 291 PRO A C 1
ATOM 2337 O O . PRO A 1 291 ? 15.934 8.043 -3.201 1.00 64.44 291 PRO A O 1
ATOM 2340 N N . LYS A 1 292 ? 14.357 8.582 -4.707 1.00 61.53 292 LYS A N 1
ATOM 2341 C CA . LYS A 1 292 ? 13.717 9.545 -3.818 1.00 61.53 292 LYS A CA 1
ATOM 2342 C C . LYS A 1 292 ? 13.219 8.740 -2.631 1.00 61.53 292 LYS A C 1
ATOM 2344 O O . LYS A 1 292 ? 12.398 7.833 -2.824 1.00 61.53 292 LYS A O 1
ATOM 2349 N N . ILE A 1 293 ? 13.696 9.077 -1.425 1.00 50.31 293 ILE A N 1
ATOM 2350 C CA . ILE A 1 293 ? 13.159 8.581 -0.150 1.00 50.31 293 ILE A CA 1
ATOM 2351 C C . ILE A 1 293 ? 11.736 9.127 -0.039 1.00 50.31 293 ILE A C 1
ATOM 2353 O O . ILE A 1 293 ? 11.430 10.083 0.670 1.00 50.31 293 ILE A O 1
ATOM 2357 N N . THR A 1 294 ? 10.844 8.541 -0.823 1.00 48.34 294 THR A N 1
ATOM 2358 C CA . THR A 1 294 ? 9.429 8.819 -0.778 1.00 48.34 294 THR A CA 1
ATOM 2359 C C . THR A 1 294 ? 8.993 8.054 0.445 1.00 48.34 294 THR A C 1
ATOM 2361 O O . THR A 1 294 ? 8.848 6.835 0.411 1.00 48.34 294 THR A O 1
ATOM 2364 N N . THR A 1 295 ? 8.913 8.745 1.577 1.00 42.56 295 THR A N 1
ATOM 2365 C CA . THR A 1 295 ? 8.426 8.147 2.812 1.00 42.56 295 THR A CA 1
ATOM 2366 C C . THR A 1 295 ? 7.025 7.624 2.497 1.00 42.56 295 THR A C 1
ATOM 2368 O O . THR A 1 295 ? 6.079 8.407 2.400 1.00 42.56 295 THR A O 1
ATOM 2371 N N . ARG A 1 296 ? 6.879 6.302 2.296 1.00 49.72 296 ARG A N 1
ATOM 2372 C CA . ARG A 1 296 ? 5.594 5.623 2.015 1.00 49.72 296 ARG A CA 1
ATOM 2373 C C . ARG A 1 296 ? 4.500 6.053 3.015 1.00 49.72 296 ARG A C 1
ATOM 2375 O O . ARG A 1 296 ? 3.315 6.090 2.697 1.00 49.72 296 ARG A O 1
ATOM 2382 N N . SER A 1 297 ? 4.915 6.505 4.203 1.00 40.72 297 SER A N 1
ATOM 2383 C CA . SER A 1 297 ? 4.095 7.086 5.270 1.00 40.72 297 SER A CA 1
ATOM 2384 C C . SER A 1 297 ? 3.354 8.394 4.933 1.00 40.72 297 SER A C 1
ATOM 2386 O O . SER A 1 297 ? 2.315 8.650 5.546 1.00 40.72 297 SER A O 1
ATOM 2388 N N . MET A 1 298 ? 3.814 9.226 3.986 1.00 32.16 298 MET A N 1
ATOM 2389 C CA . MET A 1 298 ? 3.127 10.488 3.649 1.00 32.16 298 MET A CA 1
ATOM 2390 C C . MET A 1 298 ? 1.826 10.268 2.865 1.00 32.16 298 MET A C 1
ATOM 2392 O O . MET A 1 298 ? 0.856 10.994 3.080 1.00 32.16 298 MET A O 1
ATOM 2396 N N . GLN A 1 299 ? 1.747 9.239 2.016 1.00 44.66 299 GLN A N 1
ATOM 2397 C CA . GLN A 1 299 ? 0.558 8.998 1.186 1.00 44.66 299 GLN A CA 1
ATOM 2398 C C . GLN A 1 299 ? -0.619 8.422 1.997 1.00 44.66 299 GLN A C 1
ATOM 2400 O O . GLN A 1 299 ? -1.768 8.800 1.763 1.00 44.66 299 GLN A O 1
ATOM 2405 N N . ILE A 1 300 ? -0.345 7.637 3.048 1.00 45.53 300 ILE A N 1
ATOM 2406 C CA . ILE A 1 300 ? -1.371 7.139 3.987 1.00 45.53 300 ILE A CA 1
ATOM 2407 C C . ILE A 1 300 ? -2.049 8.301 4.745 1.00 45.53 300 ILE A C 1
ATOM 2409 O O . ILE A 1 300 ? -3.239 8.237 5.054 1.00 45.53 300 ILE A O 1
ATOM 2413 N N . ARG A 1 301 ? -1.345 9.414 5.018 1.00 39.38 301 ARG A N 1
ATOM 2414 C CA . ARG A 1 301 ? -1.945 10.578 5.705 1.00 39.38 301 ARG A CA 1
ATOM 2415 C C . ARG A 1 301 ? -2.988 11.313 4.860 1.00 39.38 301 ARG A C 1
ATOM 2417 O O . ARG A 1 301 ? -3.958 11.799 5.432 1.00 39.38 301 ARG A O 1
ATOM 2424 N N . ASN A 1 302 ? -2.844 11.359 3.536 1.00 38.97 302 ASN A N 1
ATOM 2425 C CA . ASN A 1 302 ? -3.850 11.983 2.663 1.00 38.97 302 ASN A CA 1
ATOM 2426 C C . ASN A 1 302 ? -5.106 11.111 2.534 1.00 38.97 302 ASN A C 1
ATOM 2428 O O . ASN A 1 302 ? -6.222 11.625 2.527 1.00 38.97 302 ASN A O 1
ATOM 2432 N N . VAL A 1 303 ? -4.923 9.790 2.573 1.00 45.94 303 VAL A N 1
ATOM 2433 C CA . VAL A 1 303 ? -5.992 8.788 2.670 1.00 45.94 303 VAL A CA 1
ATOM 2434 C C . VAL A 1 303 ? -6.815 9.008 3.962 1.00 45.94 303 VAL A C 1
ATOM 2436 O O . VAL A 1 303 ? -8.038 8.934 3.909 1.00 45.94 303 VAL A O 1
ATOM 2439 N N . LYS A 1 304 ? -6.216 9.448 5.089 1.00 46.22 304 LYS A N 1
ATOM 2440 C CA . LYS A 1 304 ? -6.940 9.745 6.356 1.00 46.22 304 LYS A CA 1
ATOM 2441 C C . LYS A 1 304 ? -8.051 10.805 6.247 1.00 46.22 304 LYS A C 1
ATOM 2443 O O . LYS A 1 304 ? -9.029 10.683 6.982 1.00 46.22 304 LYS A O 1
ATOM 2448 N N . LYS A 1 305 ? -7.940 11.814 5.369 1.00 44.50 305 LYS A N 1
ATOM 2449 C CA . LYS A 1 305 ? -8.961 12.880 5.253 1.00 44.50 305 LYS A CA 1
ATOM 2450 C C . LYS A 1 305 ? -10.255 12.411 4.573 1.00 44.50 305 LYS A C 1
ATOM 2452 O O . LYS A 1 305 ? -11.304 12.972 4.853 1.00 44.50 305 LYS A O 1
ATOM 2457 N N . GLY A 1 306 ? -10.203 11.366 3.744 1.00 44.78 306 GLY A N 1
ATOM 2458 C CA . GLY A 1 306 ? -11.359 10.903 2.964 1.00 44.78 306 GLY A CA 1
ATOM 2459 C C . GLY A 1 306 ? -12.336 9.966 3.689 1.00 44.78 306 GLY A C 1
ATOM 2460 O O . GLY A 1 306 ? -13.435 9.757 3.194 1.00 44.78 306 GLY A O 1
ATOM 2461 N N . TYR A 1 307 ? -11.978 9.379 4.840 1.00 44.34 307 TYR A N 1
ATOM 2462 C CA . TYR A 1 307 ? -12.843 8.382 5.514 1.00 44.34 307 TYR A CA 1
ATOM 2463 C C . TYR A 1 307 ? -13.718 8.933 6.627 1.00 44.34 307 TYR A C 1
ATOM 2465 O O . TYR A 1 307 ? -14.667 8.261 7.024 1.00 44.34 307 TYR A O 1
ATOM 2473 N N . LEU A 1 308 ? -13.347 10.081 7.193 1.00 43.56 308 LEU A N 1
ATOM 2474 C CA . LEU A 1 308 ? -14.018 10.625 8.374 1.00 43.56 308 LEU A CA 1
ATOM 2475 C C . LEU A 1 308 ? -15.194 11.542 8.023 1.00 43.56 308 LEU A C 1
ATOM 2477 O O . LEU A 1 308 ? -15.991 11.818 8.907 1.00 43.56 308 LEU A O 1
ATOM 2481 N N . ASN A 1 309 ? -15.338 11.925 6.750 1.00 39.56 309 ASN A N 1
ATOM 2482 C CA . ASN A 1 309 ? -16.381 12.827 6.262 1.00 39.56 309 ASN A CA 1
ATOM 2483 C C . ASN A 1 309 ? -17.158 12.181 5.100 1.00 39.56 309 ASN A C 1
ATOM 2485 O O . ASN A 1 309 ? -17.184 12.718 3.999 1.00 39.56 309 ASN A O 1
ATOM 2489 N N . PHE A 1 310 ? -17.737 10.998 5.317 1.00 41.59 310 PHE A N 1
ATOM 2490 C CA . PHE A 1 310 ? -18.854 10.531 4.485 1.00 41.59 310 PHE A CA 1
ATOM 2491 C C . PHE A 1 310 ? -20.150 10.970 5.174 1.00 41.59 310 PHE A C 1
ATOM 2493 O O . PHE A 1 310 ? -20.883 10.144 5.712 1.00 41.59 310 PHE A O 1
ATOM 2500 N N . ASP A 1 311 ? -20.352 12.285 5.223 1.00 36.62 311 ASP A N 1
ATOM 2501 C CA . ASP A 1 311 ? -21.698 12.845 5.186 1.00 36.62 311 ASP A CA 1
ATOM 2502 C C . ASP A 1 311 ? -22.027 13.002 3.691 1.00 36.62 311 ASP A C 1
ATOM 2504 O O . ASP A 1 311 ? -21.169 13.426 2.913 1.00 36.62 311 ASP A O 1
ATOM 2508 N N . ASP A 1 312 ? -23.207 12.536 3.285 1.00 39.88 312 ASP A N 1
ATOM 2509 C CA . ASP A 1 312 ? -23.685 12.447 1.898 1.00 39.88 312 ASP A CA 1
ATOM 2510 C C . ASP A 1 312 ? -23.928 13.834 1.261 1.00 39.88 312 ASP A C 1
ATOM 2512 O O . ASP A 1 312 ? -25.067 14.171 0.958 1.00 39.88 312 ASP A O 1
ATOM 2516 N N . ASP A 1 313 ? -22.881 14.627 1.027 1.00 36.38 313 ASP A N 1
ATOM 2517 C CA . ASP A 1 313 ? -22.970 15.857 0.231 1.00 36.38 313 ASP A CA 1
ATOM 2518 C C . ASP A 1 313 ? -21.898 15.855 -0.874 1.00 36.38 313 ASP A C 1
ATOM 2520 O O . ASP A 1 313 ? -20.726 16.183 -0.668 1.00 36.38 313 ASP A O 1
ATOM 2524 N N . ASP A 1 314 ? -22.327 15.444 -2.071 1.00 40.44 314 ASP A N 1
ATOM 2525 C CA . ASP A 1 314 ? -21.650 15.730 -3.334 1.00 40.44 314 ASP A CA 1
ATOM 2526 C C . ASP A 1 314 ? -21.682 17.252 -3.569 1.00 40.44 314 ASP A C 1
ATOM 2528 O O . ASP A 1 314 ? -22.739 17.804 -3.869 1.00 40.44 314 ASP A O 1
ATOM 2532 N N . ASP A 1 315 ? -20.535 17.930 -3.481 1.00 34.59 315 ASP A N 1
ATOM 2533 C CA . ASP A 1 315 ? -20.360 19.229 -4.138 1.00 34.59 315 ASP A CA 1
ATOM 2534 C C . ASP A 1 315 ? -18.901 19.441 -4.582 1.00 34.59 315 ASP A C 1
ATOM 2536 O O . ASP A 1 315 ? -17.973 19.652 -3.793 1.00 34.59 315 ASP A O 1
ATOM 2540 N N . ASP A 1 316 ? -18.714 19.364 -5.900 1.00 39.69 316 ASP A N 1
ATOM 2541 C CA . ASP A 1 316 ? -17.487 19.674 -6.622 1.00 39.69 316 ASP A CA 1
ATOM 2542 C C . ASP A 1 316 ? -17.195 21.180 -6.549 1.00 39.69 316 ASP A C 1
ATOM 2544 O O . ASP A 1 316 ? -17.819 21.990 -7.239 1.00 39.69 316 ASP A O 1
ATOM 2548 N N . ASN A 1 317 ? -16.195 21.586 -5.760 1.00 31.19 317 ASN A N 1
ATOM 2549 C CA . ASN A 1 317 ? -15.562 22.894 -5.948 1.00 31.19 317 ASN A CA 1
ATOM 2550 C C . ASN A 1 317 ? -14.149 22.955 -5.347 1.00 31.19 317 ASN A C 1
ATOM 2552 O O . ASN A 1 317 ? -13.938 23.420 -4.227 1.00 31.19 317 ASN A O 1
ATOM 2556 N N . ILE A 1 318 ? -13.147 22.521 -6.114 1.00 33.19 318 ILE A N 1
ATOM 2557 C CA . ILE A 1 318 ? -11.746 22.854 -5.835 1.00 33.19 318 ILE A CA 1
ATOM 2558 C C . ILE A 1 318 ? -11.374 24.034 -6.732 1.00 33.19 318 ILE A C 1
ATOM 2560 O O . ILE A 1 318 ? -11.181 23.883 -7.936 1.00 33.19 318 ILE A O 1
ATOM 2564 N N . LYS A 1 319 ? -11.304 25.222 -6.122 1.00 32.06 319 LYS A N 1
ATOM 2565 C CA . LYS A 1 319 ? -10.706 26.417 -6.718 1.00 32.06 319 LYS A CA 1
ATOM 2566 C C . LYS A 1 319 ? -9.205 26.438 -6.466 1.00 32.06 319 LYS A C 1
ATOM 2568 O O . LYS A 1 319 ? -8.748 26.226 -5.344 1.00 32.06 319 LYS A O 1
ATOM 2573 N N . ASP A 1 320 ? -8.490 26.771 -7.531 1.00 35.25 320 ASP A N 1
ATOM 2574 C CA . ASP A 1 320 ? -7.077 27.113 -7.563 1.00 35.25 320 ASP A CA 1
ATOM 2575 C C . ASP A 1 320 ? -6.733 28.277 -6.626 1.00 35.25 320 ASP A C 1
ATOM 2577 O O . ASP A 1 320 ? -7.410 29.308 -6.601 1.00 35.25 320 ASP A O 1
ATOM 2581 N N . SER A 1 321 ? -5.600 28.158 -5.938 1.00 31.64 321 SER A N 1
ATOM 2582 C CA . SER A 1 321 ? -4.864 29.314 -5.435 1.00 31.64 321 SER A CA 1
ATOM 2583 C C . SER A 1 321 ? -3.365 29.076 -5.583 1.00 31.64 321 SER A C 1
ATOM 2585 O O . SER A 1 321 ? -2.765 28.290 -4.848 1.00 31.64 321 SER A O 1
ATOM 2587 N N . ALA A 1 322 ? -2.785 29.773 -6.556 1.00 31.19 322 ALA A N 1
ATOM 2588 C CA . ALA A 1 322 ? -1.355 29.971 -6.711 1.00 31.19 322 ALA A CA 1
ATOM 2589 C C . ALA A 1 322 ? -0.848 31.008 -5.697 1.00 31.19 322 ALA A C 1
ATOM 2591 O O . ALA A 1 322 ? -1.516 32.012 -5.446 1.00 31.19 322 ALA A O 1
ATOM 2592 N N . SER A 1 323 ? 0.368 30.818 -5.187 1.00 30.55 323 SER A N 1
ATOM 2593 C CA . SER A 1 323 ? 1.155 31.906 -4.604 1.00 30.55 323 SER A CA 1
ATOM 2594 C C . SER A 1 323 ? 2.636 31.732 -4.919 1.00 30.55 323 SER A C 1
ATOM 2596 O O . SER A 1 323 ? 3.200 30.651 -4.756 1.00 30.55 323 SER A O 1
ATOM 2598 N N . LEU A 1 324 ? 3.211 32.840 -5.376 1.00 33.31 324 LEU A N 1
ATOM 2599 C CA . LEU A 1 324 ? 4.598 33.082 -5.744 1.00 33.31 324 LEU A CA 1
ATOM 2600 C C . LEU A 1 324 ? 5.568 32.906 -4.570 1.00 33.31 324 LEU A C 1
ATOM 2602 O O . LEU A 1 324 ? 5.283 33.361 -3.466 1.00 33.31 324 LEU A O 1
ATOM 2606 N N . HIS A 1 325 ? 6.757 32.384 -4.869 1.00 31.69 325 HIS A N 1
ATOM 2607 C CA . HIS A 1 325 ? 7.994 32.813 -4.223 1.00 31.69 325 HIS A CA 1
ATOM 2608 C C . HIS A 1 325 ? 9.167 32.706 -5.204 1.00 31.69 325 HIS A C 1
ATOM 2610 O O . HIS A 1 325 ? 9.484 31.623 -5.693 1.00 31.69 325 HIS A O 1
ATOM 2616 N N . ASP A 1 326 ? 9.788 33.855 -5.470 1.00 33.56 326 ASP A N 1
ATOM 2617 C CA . ASP A 1 326 ? 11.140 33.979 -6.010 1.00 33.56 326 ASP A CA 1
ATOM 2618 C C . ASP A 1 326 ? 12.164 33.587 -4.932 1.00 33.56 326 ASP A C 1
ATOM 2620 O O . ASP A 1 326 ? 11.976 33.948 -3.768 1.00 33.56 326 ASP A O 1
ATOM 2624 N N . ASN A 1 327 ? 13.246 32.894 -5.315 1.00 30.70 327 ASN A N 1
ATOM 2625 C CA . ASN A 1 327 ? 14.613 33.318 -4.980 1.00 30.70 327 ASN A CA 1
ATOM 2626 C C . ASN A 1 327 ? 15.720 32.429 -5.583 1.00 30.70 327 ASN A C 1
ATOM 2628 O O . ASN A 1 327 ? 15.692 31.206 -5.498 1.00 30.70 327 ASN A O 1
ATOM 2632 N N . GLU A 1 328 ? 16.704 33.150 -6.128 1.00 33.00 328 GLU A N 1
ATOM 2633 C CA . GLU A 1 328 ? 18.156 32.915 -6.169 1.00 33.00 328 GLU A CA 1
ATOM 2634 C C . GLU A 1 328 ? 18.727 31.676 -6.891 1.00 33.00 328 GLU A C 1
ATOM 2636 O O . GLU A 1 328 ? 18.640 30.526 -6.468 1.00 33.00 328 GLU A O 1
ATOM 2641 N N . LYS A 1 329 ? 19.404 31.982 -8.008 1.00 39.88 329 LYS A N 1
ATOM 2642 C CA . LYS A 1 329 ? 20.254 31.094 -8.803 1.00 39.88 329 LYS A CA 1
ATOM 2643 C C . LYS A 1 329 ? 21.584 30.836 -8.085 1.00 39.88 329 LYS A C 1
ATOM 2645 O O . LYS A 1 329 ? 22.315 31.784 -7.807 1.00 39.88 329 LYS A O 1
ATOM 2650 N N . SER A 1 330 ? 21.927 29.563 -7.895 1.00 42.72 330 SER A N 1
ATOM 2651 C CA . SER A 1 330 ? 23.305 29.090 -7.736 1.00 42.72 330 SER A CA 1
ATOM 2652 C C . SER A 1 330 ? 23.730 28.358 -9.017 1.00 42.72 330 SER A C 1
ATOM 2654 O O . SER A 1 330 ? 23.029 27.457 -9.479 1.00 42.72 330 SER A O 1
ATOM 2656 N N . GLU A 1 331 ? 24.848 28.776 -9.616 1.00 50.19 331 GLU A N 1
ATOM 2657 C CA . GLU A 1 331 ? 25.359 28.274 -10.910 1.00 50.19 331 GLU A CA 1
ATOM 2658 C C . GLU A 1 331 ? 26.171 26.965 -10.807 1.00 50.19 331 GLU A C 1
ATOM 2660 O O . GLU A 1 331 ? 26.561 26.416 -11.828 1.00 50.19 331 GLU A O 1
ATOM 2665 N N . ASP A 1 332 ? 26.335 26.385 -9.612 1.00 40.12 332 ASP A N 1
ATOM 2666 C CA . ASP A 1 332 ? 26.898 25.028 -9.436 1.00 40.12 332 ASP A CA 1
ATOM 2667 C C . ASP A 1 332 ? 25.816 23.928 -9.361 1.00 40.12 332 ASP A C 1
ATOM 2669 O O . ASP A 1 332 ? 26.113 22.750 -9.185 1.00 40.12 332 ASP A O 1
ATOM 2673 N N . CYS A 1 333 ? 24.539 24.298 -9.506 1.00 47.81 333 CYS A N 1
ATOM 2674 C CA . CYS A 1 333 ? 23.392 23.392 -9.391 1.00 47.81 333 CYS A CA 1
ATOM 2675 C C . CYS A 1 333 ? 22.944 22.801 -10.742 1.00 47.81 333 CYS A C 1
ATOM 2677 O O . CYS A 1 333 ? 22.025 21.984 -10.783 1.00 47.81 333 CYS A O 1
ATOM 2679 N N . ASP A 1 334 ? 23.558 23.212 -11.854 1.00 50.38 334 ASP A N 1
ATOM 2680 C CA . ASP A 1 334 ? 23.064 22.852 -13.183 1.00 50.38 334 ASP A CA 1
ATOM 2681 C C . ASP A 1 334 ? 23.406 21.410 -13.573 1.00 50.38 334 ASP A C 1
ATOM 2683 O O . ASP A 1 334 ? 22.561 20.752 -14.164 1.00 50.38 334 ASP A O 1
ATOM 2687 N N . SER A 1 335 ? 24.550 20.844 -13.170 1.00 48.53 335 SER A N 1
ATOM 2688 C CA . SER A 1 335 ? 24.881 19.439 -13.481 1.00 48.53 335 SER A CA 1
ATOM 2689 C C . SER A 1 335 ? 24.050 18.430 -12.676 1.00 48.53 335 SER A C 1
ATOM 2691 O O . SER A 1 335 ? 23.628 17.408 -13.214 1.00 48.53 335 SER A O 1
ATOM 2693 N N . GLU A 1 336 ? 23.756 18.735 -11.410 1.00 44.00 336 GLU A N 1
ATOM 2694 C CA . GLU A 1 336 ? 22.932 17.899 -10.528 1.00 44.00 336 GLU A CA 1
ATOM 2695 C C . GLU A 1 336 ? 21.440 18.000 -10.887 1.00 44.00 336 GLU A C 1
ATOM 2697 O O . GLU A 1 336 ? 20.730 16.991 -10.915 1.00 44.00 336 GLU A O 1
ATOM 2702 N N . LYS A 1 337 ? 20.970 19.198 -11.275 1.00 53.16 337 LYS A N 1
ATOM 2703 C CA . LYS A 1 337 ? 19.635 19.379 -11.862 1.00 53.16 337 LYS A CA 1
ATOM 2704 C C . LYS A 1 337 ? 19.510 18.682 -13.209 1.00 53.16 337 LYS A C 1
ATOM 2706 O O . LYS A 1 337 ? 18.452 18.114 -13.457 1.00 53.16 337 LYS A O 1
ATOM 2711 N N . GLU A 1 338 ? 20.546 18.693 -14.049 1.00 50.38 338 GLU A N 1
ATOM 2712 C CA . GLU A 1 338 ? 20.563 17.991 -15.339 1.00 50.38 338 GLU A CA 1
ATOM 2713 C C . GLU A 1 338 ? 20.519 16.468 -15.134 1.00 50.38 338 GLU A C 1
ATOM 2715 O O . GLU A 1 338 ? 19.711 15.793 -15.769 1.00 50.38 338 GLU A O 1
ATOM 2720 N N . ALA A 1 339 ? 21.296 15.928 -14.185 1.00 46.62 339 ALA A N 1
ATOM 2721 C CA . ALA A 1 339 ? 21.273 14.509 -13.815 1.00 46.62 339 ALA A CA 1
ATOM 2722 C C . ALA A 1 339 ? 19.904 14.073 -13.257 1.00 46.62 339 ALA A C 1
ATOM 2724 O O . ALA A 1 339 ? 19.343 13.073 -13.703 1.00 46.62 339 ALA A O 1
ATOM 2725 N N . GLN A 1 340 ? 19.290 14.869 -12.371 1.00 49.41 340 GLN A N 1
ATOM 2726 C CA . GLN A 1 340 ? 17.929 14.610 -11.875 1.00 49.41 340 GLN A CA 1
ATOM 2727 C C . GLN A 1 340 ? 16.845 14.746 -12.954 1.00 49.41 340 GLN A C 1
ATOM 2729 O O . GLN A 1 340 ? 15.762 14.173 -12.805 1.00 49.41 340 GLN A O 1
ATOM 2734 N N . LYS A 1 341 ? 17.100 15.496 -14.032 1.00 57.03 341 LYS A N 1
ATOM 2735 C CA . LYS A 1 341 ? 16.151 15.700 -15.135 1.00 57.03 341 LYS A CA 1
ATOM 2736 C C . LYS A 1 341 ? 16.083 14.501 -16.073 1.00 57.03 341 LYS A C 1
ATOM 2738 O O . LYS A 1 341 ? 14.985 14.178 -16.528 1.00 57.03 341 LYS A O 1
ATOM 2743 N N . ARG A 1 342 ? 17.226 13.851 -16.327 1.00 57.31 342 ARG A N 1
ATOM 2744 C CA . ARG A 1 342 ? 17.418 12.878 -17.419 1.00 57.31 342 ARG A CA 1
ATOM 2745 C C . ARG A 1 342 ? 16.403 11.737 -17.404 1.00 57.31 342 ARG A C 1
ATOM 2747 O O . ARG A 1 342 ? 15.829 11.439 -18.440 1.00 57.31 342 ARG A O 1
ATOM 2754 N N . LEU A 1 343 ? 16.078 11.180 -16.238 1.00 63.31 343 LEU A N 1
ATOM 2755 C CA . LEU A 1 343 ? 15.025 10.165 -16.099 1.00 63.31 343 LEU A CA 1
ATOM 2756 C C . LEU A 1 343 ? 14.098 10.469 -14.917 1.00 63.31 343 LEU A C 1
ATOM 2758 O O . LEU A 1 343 ? 13.680 9.574 -14.188 1.00 63.31 343 LEU A O 1
ATOM 2762 N N . SER A 1 344 ? 13.727 11.743 -14.732 1.00 64.56 344 SER A N 1
ATOM 2763 C CA . SER A 1 344 ? 12.773 12.148 -13.680 1.00 64.56 344 SER A CA 1
ATOM 2764 C C . SER A 1 344 ? 11.412 11.443 -13.770 1.00 64.56 344 SER A C 1
ATOM 2766 O O . SER A 1 344 ? 10.660 11.428 -12.791 1.00 64.56 344 SER A O 1
ATOM 2768 N N . PHE A 1 345 ? 11.104 10.866 -14.935 1.00 64.19 345 PHE A N 1
ATOM 2769 C CA . PHE A 1 345 ? 9.899 10.091 -15.172 1.00 64.19 345 PHE A CA 1
ATOM 2770 C C . PHE A 1 345 ? 9.988 8.656 -14.640 1.00 64.19 345 PHE A C 1
ATOM 2772 O O . PHE A 1 345 ? 8.936 8.080 -14.404 1.00 64.19 345 PHE A O 1
ATOM 2779 N N . MET A 1 346 ? 11.186 8.084 -14.434 1.00 75.38 346 MET A N 1
ATOM 2780 C CA . MET A 1 346 ? 11.331 6.704 -13.963 1.00 75.38 346 MET A CA 1
ATOM 2781 C C . MET A 1 346 ? 10.910 6.569 -12.503 1.00 75.38 346 MET A C 1
ATOM 2783 O O . MET A 1 346 ? 11.466 7.191 -11.596 1.00 75.38 346 MET A O 1
ATOM 2787 N N . SER A 1 347 ? 9.952 5.683 -12.262 1.00 81.06 347 SER A N 1
ATOM 2788 C CA . SER A 1 347 ? 9.587 5.275 -10.909 1.00 81.06 347 SER A CA 1
ATOM 2789 C C . SER A 1 347 ? 10.709 4.522 -10.171 1.00 81.06 347 SER A C 1
ATOM 2791 O O . SER A 1 347 ? 11.525 3.823 -10.775 1.00 81.06 347 SER A O 1
ATOM 2793 N N . ASN A 1 348 ? 10.687 4.580 -8.831 1.00 85.19 348 ASN A N 1
ATOM 2794 C CA . ASN A 1 348 ? 11.578 3.794 -7.961 1.00 85.19 348 ASN A CA 1
ATOM 2795 C C . ASN A 1 348 ? 11.537 2.289 -8.284 1.00 85.19 348 ASN A C 1
ATOM 2797 O O . ASN A 1 348 ? 12.556 1.616 -8.198 1.00 85.19 348 ASN A O 1
ATOM 2801 N N . LEU A 1 349 ? 10.382 1.774 -8.716 1.00 84.25 349 LEU A N 1
ATOM 2802 C CA . LEU A 1 349 ? 10.231 0.376 -9.107 1.00 84.25 349 LEU A CA 1
ATOM 2803 C C . LEU A 1 349 ? 11.095 0.016 -10.325 1.00 84.25 349 LEU A C 1
ATOM 2805 O O . LEU A 1 349 ? 11.699 -1.052 -10.350 1.00 84.25 349 LEU A O 1
ATOM 2809 N N . ALA A 1 350 ? 11.192 0.905 -11.316 1.00 84.81 350 ALA A N 1
ATOM 2810 C CA . ALA A 1 350 ? 12.066 0.693 -12.467 1.00 84.81 350 ALA A CA 1
ATOM 2811 C C . ALA A 1 350 ? 13.545 0.672 -12.043 1.00 84.81 350 ALA A C 1
ATOM 2813 O O . ALA A 1 350 ? 14.297 -0.197 -12.478 1.00 84.81 350 ALA A O 1
ATOM 2814 N N . VAL A 1 351 ? 13.936 1.564 -11.124 1.00 85.81 351 VAL A N 1
ATOM 2815 C CA . VAL A 1 351 ? 15.282 1.585 -10.524 1.00 85.81 351 VAL A CA 1
ATOM 2816 C C . VAL A 1 351 ? 15.578 0.281 -9.774 1.00 85.81 351 VAL A C 1
ATOM 2818 O O . VAL A 1 351 ? 16.666 -0.276 -9.908 1.00 85.81 351 VAL A O 1
ATOM 2821 N N . ASP A 1 352 ? 14.621 -0.233 -9.002 1.00 86.62 352 ASP A N 1
ATOM 2822 C CA . ASP A 1 352 ? 14.789 -1.477 -8.246 1.00 86.62 352 ASP A CA 1
ATOM 2823 C C . ASP A 1 352 ? 14.875 -2.706 -9.162 1.00 86.62 352 ASP A C 1
ATOM 2825 O O . ASP A 1 352 ? 15.675 -3.607 -8.899 1.00 86.62 352 ASP A O 1
ATOM 2829 N N . ILE A 1 353 ? 14.139 -2.717 -10.281 1.00 86.75 353 ILE A N 1
ATOM 2830 C CA . ILE A 1 353 ? 14.319 -3.721 -11.338 1.00 86.75 353 ILE A CA 1
ATOM 2831 C C . ILE A 1 353 ? 15.738 -3.625 -11.901 1.00 86.75 353 ILE A C 1
ATOM 2833 O O . ILE A 1 353 ? 16.420 -4.645 -11.934 1.00 86.75 353 ILE A O 1
ATOM 2837 N N . CYS A 1 354 ? 16.218 -2.426 -12.265 1.00 85.94 354 CYS A N 1
ATOM 2838 C CA . CYS A 1 354 ? 17.582 -2.222 -12.768 1.00 85.94 354 CYS A CA 1
ATOM 2839 C C . CYS A 1 354 ? 18.643 -2.766 -11.804 1.00 85.94 354 CYS A C 1
ATOM 2841 O O . CYS A 1 354 ? 19.530 -3.506 -12.225 1.00 85.94 354 CYS A O 1
ATOM 2843 N N . LYS A 1 355 ? 18.522 -2.464 -10.506 1.00 85.81 355 LYS A N 1
ATOM 2844 C CA . LYS A 1 355 ? 19.419 -2.995 -9.469 1.00 85.81 355 LYS A CA 1
ATOM 2845 C C . LYS A 1 355 ? 19.387 -4.520 -9.409 1.00 85.81 355 LYS A C 1
ATOM 2847 O O . LYS A 1 355 ? 20.445 -5.130 -9.329 1.00 85.81 355 LYS A O 1
ATOM 2852 N N . LYS A 1 356 ? 18.200 -5.134 -9.489 1.00 86.00 356 LYS A N 1
ATOM 2853 C CA . LYS A 1 356 ? 18.062 -6.597 -9.547 1.00 86.00 356 LYS A CA 1
ATOM 2854 C C . LYS A 1 356 ? 18.648 -7.211 -10.821 1.00 86.00 356 LYS A C 1
ATOM 2856 O O . LYS A 1 356 ? 19.078 -8.350 -10.759 1.00 86.00 356 LYS A O 1
ATOM 2861 N N . MET A 1 357 ? 18.691 -6.497 -11.951 1.00 82.88 357 MET A N 1
ATOM 2862 C CA . MET A 1 357 ? 19.361 -7.004 -13.165 1.00 82.88 357 MET A CA 1
ATOM 2863 C C . MET A 1 357 ? 20.883 -7.048 -13.022 1.00 82.88 357 MET A C 1
ATOM 2865 O O . MET A 1 357 ? 21.541 -7.814 -13.719 1.00 82.88 357 MET A O 1
ATOM 2869 N N . MET A 1 358 ? 21.426 -6.149 -12.200 1.00 82.81 358 MET A N 1
ATOM 2870 C CA . MET A 1 358 ? 22.861 -5.939 -12.030 1.00 82.81 358 MET A CA 1
ATOM 2871 C C . MET A 1 358 ? 23.474 -6.759 -10.887 1.00 82.81 358 MET A C 1
ATOM 2873 O O . MET A 1 358 ? 24.695 -6.897 -10.843 1.00 82.81 358 MET A O 1
ATOM 2877 N N . ALA A 1 359 ? 22.648 -7.245 -9.956 1.00 82.69 359 ALA A N 1
ATOM 2878 C CA . ALA A 1 359 ? 23.041 -8.147 -8.873 1.00 82.69 359 ALA A CA 1
ATOM 2879 C C . ALA A 1 359 ? 23.126 -9.594 -9.374 1.00 82.69 359 ALA A C 1
ATOM 2881 O O . ALA A 1 359 ? 24.065 -10.300 -8.936 1.00 82.69 359 ALA A O 1
#

Secondary structure (DSSP, 8-state):
--HHHHHHHHHHHHHTTS-BTTB---HHHHHHHHHHHHHHHHHTT-HHHHHHHHHHHHHHHHHHT-HHHHHHHHHHHHHHHHHHHHHHHTTT-TTHHHHHHHHHHHHHHHHHHHHHTT-HHHHHHHHHHHHHHHHHTT-HHHHHHHHHHHHHHTTT-HHHHHHHHHHHHHHHHHHT-HHHHHHHHHHHHHHHHHHTTT-HHHHHHHHHHHHHHHHHHHHH-PPPPHHHHHHHHHS-TTS-------------TTGGGT-SS-HHHHHHHHHHHHHHHTT-HHHHHHHSPP-----THHHHHHHHHHHS---S------------------TTSHHHHHHHHHTTT--HHHHHHHHHHH-

Foldseek 3Di:
DDPVVLVVLLVVLVVQQDDDVPDHRPLVSSLVSLVVSLVVCVVVVNLQVSLVSLQVNLVSCVVVVVLLSNLVSLQSSLVSLLVVLVVCVVVPDPPLPVSLVSSLVSLVSSLVSCVVVVVLLVSLLSLLVNLLSCVVSVVLVSNLVSLVSNLVSCQPVLVSNLSSLVSNLSSCVVVVVLVVNLVSLVVLLVSLVVCVVPDPSSLLSQQQSLLLNLLSCVQVVDDDDPLSVLSCVLLVPQPDDDDDDDDDDDDPPPNVVNGSDDPLLSVLSSQLVNCLVVLVVVSNVLQDADQPPPVSVVVVVVSVVPSPPPPPDDDDDDDDDDDDDDDDDDPVCVSVVVSCPSPVSHHPSSVVSSVVSSD

pLDDT: mean 80.74, std 20.54, range [30.55, 98.5]